Protein AF-A0A0S4JJ66-F1 (afdb_monomer)

Nearest PDB structures (foldseek):
  7zhf-assembly1_A  TM=8.635E-01  e=6.673E-15  Sulfolobus acidocaldarius
  5hci-assembly5_E  TM=8.290E-01  e=2.125E-13  Saccharomyces cerevisiae
  1ii0-assembly2_B  TM=4.686E-01  e=5.188E-04  Escherichia coli
  1f48-assembly1_A  TM=4.262E-01  e=2.846E-03  Escherichia coli
  3tiv-assembly1_B  TM=2.641E-01  e=2.516E-01  Methanosarcina mazei Go1

Organism: Bodo saltans (NCBI:txid75058)

Solvent-accessible surface area (backbone atoms only — not comparable to full-atom values): 13839 Å² total; per-residue (Å²): 80,45,31,41,43,30,37,43,52,64,88,22,45,52,67,60,44,52,34,43,50,51,52,48,45,63,74,76,36,88,53,47,44,80,47,32,31,41,56,35,39,77,60,92,78,84,65,95,46,80,71,62,34,56,41,41,82,81,51,34,29,70,58,42,23,66,74,71,72,35,55,78,67,56,17,49,54,51,46,38,58,54,46,52,76,40,41,70,58,53,54,48,46,50,53,50,44,50,62,77,64,64,49,94,88,43,46,60,32,38,42,33,36,47,42,43,57,62,61,56,69,75,76,42,65,26,56,60,50,46,53,52,45,41,35,70,75,62,58,30,50,63,36,36,36,37,32,36,37,28,56,64,28,57,71,40,63,68,41,34,53,50,47,48,53,51,53,50,50,51,43,70,72,66,72,50,59,70,49,43,31,23,22,53,38,82,73,47,56,81,88,48,58,64,62,64,42,64,67,58,41,52,54,51,43,54,54,59,23,68,79,43,60,73,69,57,28,53,52,48,51,57,51,46,51,51,59,58,74,59,71,68,79,59,60,37,75,29,30,82,88,38,66,66,44,50,45,56,52,50,54,62,77,74,106

Secondary structure (DSSP, 8-state):
-EEEEEE-STTS-HHHHHHHHHHHHHHH-SSEEEEEEE--TT--S--SS--SEEGGGT--HHHHHHHTT--HHHHHHHHHHHHHH-HHHHHHHHHHHHHHH--TT-EEEEEEE--S-THHHHS-SHHHHHHHHHHHHH--EEEEEEEEEHHHHHT-HHHHHHHHHHHHHHHHHH-S-EEEEEE-GGGS-GGGGGGGSHHHHHHHHHHHHHTS-HHHHHHHHHHHHHHHHH----EEEE-TT-HHHHHHHHHHHT-

Radius of gyration: 19.34 Å; Cα contacts (8 Å, |Δi|>4): 384; chains: 1; bounding box: 45×44×64 Å

pLDDT: mean 86.16, std 10.67, range [52.34, 98.12]

InterPro domains:
  IPR004130 GPN-loop GTPase [PF03029] (6-248)
  IPR004130 GPN-loop GTPase [PTHR21231] (3-253)
  IPR027417 P-loop containing nucleoside triphosphate hydrolase [G3DSA:3.40.50.300] (2-255)
  IPR027417 P-loop containing nucleoside triphosphate hydrolase [SSF52540] (6-247)

Sequence (255 aa):
MIAEFVCGPAGCGKTTYCEARRQYLTASTKSHFTVMINLDPANDGIFPYPCDVDVREIVSHQAVAKSEELGPNGSYLFCADLHATRVDQLIGAINEAIALKTNVGQTPYLIIDAPGQVEFYLQTDCIHRILHALEKSLACSVCLIHLHDAVVATRSIDTYVSACLLVLTFMVNFELPQLSFLSKWDCVSDEALDYTSVGDVLENFALLAKSSAPKKREFARSLLTVVEGYSIVGFRPLAVEDTLSMGAANDQINA

Foldseek 3Di:
DAEEAEDEAAPLCLLVLLALLQVLCVVPPPQEHEAEDEAALADPPDGPDDHQYYLVVQPHLVVQCVPVVDDSVRSRVVSLVSLQVCLVVRVVSSVVSCVVPDDPRHDYYYYYRHHNDLCSLVVHCSVVSNVVCCCPVVVYQYEYEYGDAQCQLLVDLVSVLVVLVSQVVNCVSNVHHYAAEHEPLVVDDPVSPLSQDLVSSLVVLLVVLVVDDPVSNVVSVVSSCVSVVVVPSRYHYDYSPDSVRSVVVVVVSVD

Mean predicted aligned error: 6.23 Å

Structure (mmCIF, N/CA/C/O backbone):
data_AF-A0A0S4JJ66-F1
#
_entry.id   AF-A0A0S4JJ66-F1
#
loop_
_atom_site.group_PDB
_atom_site.id
_atom_site.type_symbol
_atom_site.label_atom_id
_atom_site.label_alt_id
_atom_site.label_comp_id
_atom_site.label_asym_id
_atom_site.label_entity_id
_atom_site.label_seq_id
_atom_site.pdbx_PDB_ins_code
_atom_site.Cartn_x
_atom_site.Cartn_y
_atom_site.Cartn_z
_atom_site.occupancy
_atom_site.B_iso_or_equiv
_atom_site.auth_seq_id
_atom_site.auth_comp_id
_atom_site.auth_asym_id
_atom_site.auth_atom_id
_atom_site.pdbx_PDB_model_num
ATOM 1 N N . MET A 1 1 ? -9.253 10.740 12.154 1.00 87.94 1 MET A N 1
ATOM 2 C CA . MET A 1 1 ? -8.451 9.496 12.142 1.00 87.94 1 MET A CA 1
ATOM 3 C C . MET A 1 1 ? -7.733 9.457 10.807 1.00 87.94 1 MET A C 1
ATOM 5 O O . MET A 1 1 ? -8.326 9.920 9.841 1.00 87.94 1 MET A O 1
ATOM 9 N N . ILE A 1 2 ? -6.488 8.990 10.758 1.00 91.06 2 ILE A N 1
ATOM 10 C CA . ILE A 1 2 ? -5.738 8.860 9.500 1.00 91.06 2 ILE A CA 1
ATOM 11 C C . ILE A 1 2 ? -5.555 7.370 9.213 1.00 91.06 2 ILE A C 1
ATOM 13 O O . ILE A 1 2 ? -5.317 6.599 10.147 1.00 91.06 2 ILE A O 1
ATOM 17 N N . ALA A 1 3 ? -5.680 6.985 7.946 1.00 95.00 3 ALA A N 1
ATOM 18 C CA . ALA A 1 3 ? -5.351 5.653 7.463 1.00 95.00 3 ALA A CA 1
ATOM 19 C C . ALA A 1 3 ? -4.336 5.726 6.325 1.00 95.00 3 ALA A C 1
ATOM 21 O O . ALA A 1 3 ? -4.543 6.438 5.344 1.00 95.00 3 ALA A O 1
ATOM 22 N N . GLU A 1 4 ? -3.276 4.935 6.434 1.00 96.06 4 GLU A N 1
ATOM 23 C CA . GLU A 1 4 ? -2.380 4.632 5.324 1.00 96.06 4 GLU A CA 1
ATOM 24 C C . GLU A 1 4 ? -2.813 3.316 4.684 1.00 96.06 4 GLU A C 1
ATOM 26 O O . GLU A 1 4 ? -2.762 2.258 5.317 1.00 96.06 4 GLU A O 1
ATOM 31 N N . PHE A 1 5 ? -3.234 3.378 3.423 1.00 96.62 5 PHE A N 1
ATOM 32 C CA . PHE A 1 5 ? -3.506 2.194 2.621 1.00 96.62 5 PHE A CA 1
ATOM 33 C C . PHE A 1 5 ? -2.270 1.844 1.792 1.00 96.62 5 PHE A C 1
ATOM 35 O O . PHE A 1 5 ? -1.981 2.489 0.780 1.00 96.62 5 PHE A O 1
ATOM 42 N N . VAL A 1 6 ? -1.514 0.845 2.249 1.00 96.94 6 VAL A N 1
ATOM 43 C CA . VAL A 1 6 ? -0.214 0.473 1.687 1.00 96.94 6 VAL A CA 1
ATOM 44 C C . VAL A 1 6 ? -0.410 -0.558 0.585 1.00 96.94 6 VAL A C 1
ATOM 46 O O . VAL A 1 6 ? -0.718 -1.716 0.848 1.00 96.94 6 VAL A O 1
ATOM 49 N N . CYS A 1 7 ? -0.204 -0.142 -0.661 1.00 95.12 7 CYS A N 1
ATOM 50 C CA . CYS A 1 7 ? -0.455 -0.940 -1.856 1.00 95.12 7 CYS A CA 1
ATOM 51 C C . CYS A 1 7 ? 0.760 -0.986 -2.792 1.00 95.12 7 CYS A C 1
ATOM 53 O O . CYS A 1 7 ? 1.774 -0.317 -2.587 1.00 95.12 7 CYS A O 1
ATOM 55 N N . GLY A 1 8 ? 0.666 -1.831 -3.815 1.00 93.56 8 GLY A N 1
ATOM 56 C CA . GLY A 1 8 ? 1.700 -2.015 -4.828 1.00 93.56 8 GLY A CA 1
ATOM 57 C C . GLY A 1 8 ? 1.965 -3.490 -5.140 1.00 93.56 8 GLY A C 1
ATOM 58 O O . GLY A 1 8 ? 1.436 -4.375 -4.455 1.00 93.56 8 GLY A O 1
ATOM 59 N N . PRO A 1 9 ? 2.795 -3.782 -6.155 1.00 93.00 9 PRO A N 1
ATOM 60 C CA . PRO A 1 9 ? 3.040 -5.144 -6.627 1.00 93.00 9 PRO A CA 1
ATOM 61 C C . PRO A 1 9 ? 3.575 -6.108 -5.559 1.00 93.00 9 PRO A C 1
ATOM 63 O O . PRO A 1 9 ? 4.152 -5.715 -4.540 1.00 93.00 9 PRO A O 1
ATOM 66 N N . ALA A 1 10 ? 3.428 -7.410 -5.793 1.00 91.69 10 ALA A N 1
ATOM 67 C CA . ALA A 1 10 ? 4.035 -8.429 -4.946 1.00 91.69 10 ALA A CA 1
ATOM 68 C C . ALA A 1 10 ? 5.561 -8.232 -4.864 1.00 91.69 10 ALA A C 1
ATOM 70 O O . ALA A 1 10 ? 6.223 -7.940 -5.857 1.00 91.69 10 ALA A O 1
ATOM 71 N N . GLY A 1 11 ? 6.122 -8.372 -3.661 1.00 91.69 11 GLY A N 1
ATOM 72 C CA . GLY A 1 11 ? 7.563 -8.227 -3.433 1.00 91.69 11 GLY A CA 1
ATOM 73 C C . GLY A 1 11 ? 8.081 -6.791 -3.282 1.00 91.69 11 GLY A C 1
ATOM 74 O O . GLY A 1 11 ? 9.251 -6.632 -2.936 1.00 91.69 11 GLY A O 1
ATOM 75 N N . CYS A 1 12 ? 7.246 -5.753 -3.432 1.00 94.19 12 CYS A N 1
ATOM 76 C CA . CYS A 1 12 ? 7.675 -4.356 -3.253 1.00 94.19 12 CYS A CA 1
ATOM 77 C C . CYS A 1 12 ? 7.890 -3.933 -1.784 1.00 94.19 12 CYS A C 1
ATOM 79 O O . CYS A 1 12 ? 8.289 -2.803 -1.532 1.00 94.19 12 CYS A O 1
ATOM 81 N N . GLY A 1 13 ? 7.658 -4.814 -0.805 1.00 94.75 13 GLY A N 1
ATOM 82 C CA . GLY A 1 13 ? 7.967 -4.542 0.606 1.00 94.75 13 GLY A CA 1
ATOM 83 C C . GLY A 1 13 ? 6.851 -3.884 1.429 1.00 94.75 13 GLY A C 1
ATOM 84 O O . GLY A 1 13 ? 7.163 -3.265 2.439 1.00 94.75 13 GLY A O 1
ATOM 85 N N . LYS A 1 14 ? 5.571 -4.032 1.049 1.00 95.75 14 LYS A N 1
ATOM 86 C CA . LYS A 1 14 ? 4.405 -3.499 1.798 1.00 95.75 14 LYS A CA 1
ATOM 87 C C . LYS A 1 14 ? 4.410 -3.869 3.281 1.00 95.75 14 LYS A C 1
ATOM 89 O O . LYS A 1 14 ? 4.462 -2.985 4.128 1.00 95.75 14 LYS A O 1
ATOM 94 N N . THR A 1 15 ? 4.465 -5.160 3.595 1.00 95.88 15 THR A N 1
ATOM 95 C CA . THR A 1 15 ? 4.473 -5.664 4.976 1.00 95.88 15 THR A CA 1
ATOM 96 C C . THR A 1 15 ? 5.681 -5.157 5.772 1.00 95.88 15 THR A C 1
ATOM 98 O O . THR A 1 15 ? 5.550 -4.783 6.936 1.00 95.88 15 THR A O 1
ATOM 101 N N . THR A 1 16 ? 6.856 -5.074 5.136 1.00 95.75 16 THR A N 1
ATOM 102 C CA . THR A 1 16 ? 8.075 -4.515 5.748 1.00 95.75 16 THR A CA 1
ATOM 103 C C . THR A 1 16 ? 7.923 -3.023 6.044 1.00 95.75 16 THR A C 1
ATOM 105 O O . THR A 1 16 ? 8.273 -2.575 7.134 1.00 95.75 16 THR A O 1
ATOM 108 N N . TYR A 1 17 ? 7.359 -2.259 5.105 1.00 96.69 17 TYR A N 1
ATOM 109 C CA . TYR A 1 17 ? 7.039 -0.849 5.305 1.00 96.69 17 TYR A CA 1
ATOM 110 C C . TYR A 1 17 ? 6.040 -0.656 6.446 1.00 96.69 17 TYR A C 1
ATOM 112 O O . TYR A 1 17 ? 6.268 0.198 7.294 1.00 96.69 17 TYR A O 1
ATOM 120 N N . CYS A 1 18 ? 4.982 -1.470 6.514 1.00 97.00 18 CYS A N 1
ATOM 121 C CA . CYS A 1 18 ? 3.968 -1.375 7.564 1.00 97.00 18 CYS A CA 1
ATOM 122 C C . CYS A 1 18 ? 4.582 -1.512 8.966 1.00 97.00 18 CYS A C 1
ATOM 124 O O . CYS A 1 18 ? 4.284 -0.705 9.846 1.00 97.00 18 CYS A O 1
ATOM 126 N N . GLU A 1 19 ? 5.486 -2.478 9.174 1.00 96.00 19 GLU A N 1
ATOM 127 C CA . GLU A 1 19 ? 6.179 -2.623 10.462 1.00 96.00 19 GLU A CA 1
ATOM 128 C C . GLU A 1 19 ? 7.127 -1.450 10.745 1.00 96.00 19 GLU A C 1
ATOM 130 O O . GLU A 1 19 ? 7.081 -0.871 11.832 1.00 96.00 19 GLU A O 1
ATOM 135 N N . ALA A 1 20 ? 7.943 -1.038 9.769 1.00 94.75 20 ALA A N 1
ATOM 136 C CA . ALA A 1 20 ? 8.847 0.102 9.935 1.00 94.75 20 ALA A CA 1
ATOM 137 C C . ALA A 1 20 ? 8.081 1.395 10.254 1.00 94.75 20 ALA A C 1
ATOM 139 O O . ALA A 1 20 ? 8.461 2.166 11.137 1.00 94.75 20 ALA A O 1
ATOM 140 N N . ARG A 1 21 ? 6.946 1.607 9.586 1.00 93.50 21 ARG A N 1
ATOM 141 C CA . ARG A 1 21 ? 6.058 2.744 9.803 1.00 93.50 21 ARG A CA 1
ATOM 142 C C . ARG A 1 21 ? 5.432 2.718 11.190 1.00 93.50 21 ARG A C 1
ATOM 144 O O . ARG A 1 21 ? 5.434 3.739 11.880 1.00 93.50 21 ARG A O 1
ATOM 151 N N . ARG A 1 22 ? 4.967 1.551 11.640 1.00 93.50 22 ARG A N 1
ATOM 152 C CA . ARG A 1 22 ? 4.445 1.354 12.996 1.00 93.50 22 ARG A CA 1
ATOM 153 C C . ARG A 1 22 ? 5.498 1.682 14.052 1.00 93.50 22 ARG A C 1
ATOM 155 O O . ARG A 1 22 ? 5.196 2.409 15.003 1.00 93.50 22 ARG A O 1
ATOM 162 N N . GLN A 1 23 ? 6.720 1.170 13.896 1.00 92.31 23 GLN A N 1
ATOM 163 C CA . GLN A 1 23 ? 7.837 1.456 14.800 1.00 92.31 23 GLN A CA 1
ATOM 164 C C . GLN A 1 23 ? 8.169 2.950 14.815 1.00 92.31 23 GLN A C 1
ATOM 166 O O . GLN A 1 23 ? 8.261 3.544 15.891 1.00 92.31 23 GLN A O 1
ATOM 171 N N . TYR A 1 24 ? 8.258 3.570 13.634 1.00 90.88 24 TYR A N 1
ATOM 172 C CA . TYR A 1 24 ? 8.511 4.999 13.494 1.00 90.88 24 TYR A CA 1
ATOM 173 C C . TYR A 1 24 ? 7.454 5.828 14.228 1.00 90.88 24 TYR A C 1
ATOM 175 O O . TYR A 1 24 ? 7.810 6.672 15.047 1.00 90.88 24 TYR A O 1
ATOM 183 N N . LEU A 1 25 ? 6.160 5.576 14.002 1.00 89.06 25 LEU A N 1
ATOM 184 C CA . LEU A 1 25 ? 5.071 6.321 14.649 1.00 89.06 25 LEU A CA 1
ATOM 185 C C . LEU A 1 25 ? 5.042 6.121 16.167 1.00 89.06 25 LEU A C 1
ATOM 187 O O . LEU A 1 25 ? 4.793 7.079 16.899 1.00 89.06 25 LEU A O 1
ATOM 191 N N . THR A 1 26 ? 5.355 4.909 16.634 1.00 87.75 26 THR A N 1
ATOM 192 C CA . THR A 1 26 ? 5.433 4.584 18.069 1.00 87.75 26 THR A CA 1
ATOM 193 C C . THR A 1 26 ? 6.580 5.333 18.755 1.00 87.75 26 THR A C 1
ATOM 195 O O . THR A 1 26 ? 6.441 5.769 19.896 1.00 87.75 26 THR A O 1
ATOM 198 N N . ALA A 1 27 ? 7.719 5.493 18.074 1.00 86.81 27 ALA A N 1
ATOM 199 C CA . ALA A 1 27 ? 8.889 6.178 18.619 1.00 86.81 27 ALA A CA 1
ATOM 200 C C . ALA A 1 27 ? 8.789 7.711 18.513 1.00 86.81 27 ALA A C 1
ATOM 202 O O . ALA A 1 27 ? 9.225 8.423 19.418 1.00 86.81 27 ALA A O 1
ATOM 203 N N . SER A 1 28 ? 8.231 8.217 17.411 1.00 78.00 28 SER A N 1
ATOM 204 C CA . SER A 1 28 ? 8.230 9.646 17.067 1.00 78.00 28 SER A CA 1
ATOM 205 C C . SER A 1 28 ? 7.003 10.407 17.568 1.00 78.00 28 SER A C 1
ATOM 207 O O . SER A 1 28 ? 7.104 11.606 17.833 1.00 78.00 28 SER A O 1
ATOM 209 N N . THR A 1 29 ? 5.850 9.749 17.739 1.00 68.94 29 THR A N 1
ATOM 210 C CA . THR A 1 29 ? 4.595 10.429 18.087 1.00 68.94 29 THR A CA 1
ATOM 211 C C . THR A 1 29 ? 3.997 9.875 19.377 1.00 68.94 29 THR A C 1
ATOM 213 O O . THR A 1 29 ? 3.735 8.686 19.508 1.00 68.94 29 THR A O 1
ATOM 216 N N . LYS A 1 30 ? 3.735 10.755 20.351 1.00 70.31 30 LYS A N 1
ATOM 217 C CA . LYS A 1 30 ? 2.981 10.386 21.566 1.00 70.31 30 LYS A CA 1
ATOM 218 C C . LYS A 1 30 ? 1.472 10.547 21.403 1.00 70.31 30 LYS A C 1
ATOM 220 O O . LYS A 1 30 ? 0.727 10.122 22.280 1.00 70.31 30 LYS A O 1
ATOM 225 N N . SER A 1 31 ? 1.029 11.162 20.308 1.00 75.56 31 SER A N 1
ATOM 226 C CA . SER A 1 31 ? -0.374 11.515 20.081 1.00 75.56 31 SER A CA 1
ATOM 227 C C . SER A 1 31 ? -1.180 10.411 19.402 1.00 75.56 31 SER A C 1
ATOM 229 O O . SER A 1 31 ? -2.403 10.488 19.417 1.00 75.56 31 SER A O 1
ATOM 231 N N . HIS A 1 32 ? -0.525 9.393 18.835 1.00 82.00 32 HIS A N 1
ATOM 232 C CA . HIS A 1 32 ? -1.195 8.339 18.079 1.00 82.00 32 HIS A CA 1
ATOM 233 C C . HIS A 1 32 ? -0.907 6.954 18.649 1.00 82.00 32 HIS A C 1
ATOM 235 O O . HIS A 1 32 ? 0.206 6.679 19.096 1.00 82.00 32 HIS A O 1
ATOM 241 N N . PHE A 1 33 ? -1.899 6.068 18.573 1.00 89.50 33 PHE A N 1
ATOM 242 C CA . PHE A 1 33 ? -1.676 4.627 18.667 1.00 89.50 33 PHE A CA 1
ATOM 243 C C . PHE A 1 33 ? -2.002 3.977 17.325 1.00 89.50 33 PHE A C 1
ATOM 245 O O . PHE A 1 33 ? -2.919 4.402 16.622 1.00 89.50 33 PHE A O 1
ATOM 252 N N . THR A 1 34 ? -1.238 2.953 16.964 1.00 93.56 34 THR A N 1
ATOM 253 C CA . THR A 1 34 ? -1.366 2.275 15.676 1.00 93.56 34 THR A CA 1
ATOM 254 C C . THR A 1 34 ? -2.311 1.080 15.765 1.00 93.56 34 THR A C 1
ATOM 256 O O . THR A 1 34 ? -2.267 0.300 16.724 1.00 93.56 34 THR A O 1
ATOM 259 N N . VAL A 1 35 ? -3.158 0.944 14.746 1.00 95.81 35 VAL A N 1
ATOM 260 C CA . VAL A 1 35 ? -3.984 -0.239 14.491 1.00 95.81 35 VAL A CA 1
ATOM 261 C C . VAL A 1 35 ? -3.528 -0.842 13.166 1.00 95.81 35 VAL A C 1
ATOM 263 O O . VAL A 1 35 ? -3.633 -0.199 12.121 1.00 95.81 35 VAL A O 1
ATOM 266 N N . MET A 1 36 ? -2.977 -2.049 13.228 1.00 97.44 36 MET A N 1
ATOM 267 C CA . MET A 1 36 ? -2.419 -2.775 12.092 1.00 97.44 36 MET A CA 1
ATOM 268 C C . MET A 1 36 ? -3.477 -3.697 11.500 1.00 97.44 36 MET A C 1
ATOM 270 O O . MET A 1 36 ? -4.040 -4.534 12.208 1.00 97.44 36 MET A O 1
ATOM 274 N N . ILE A 1 37 ? -3.730 -3.557 10.204 1.00 98.12 37 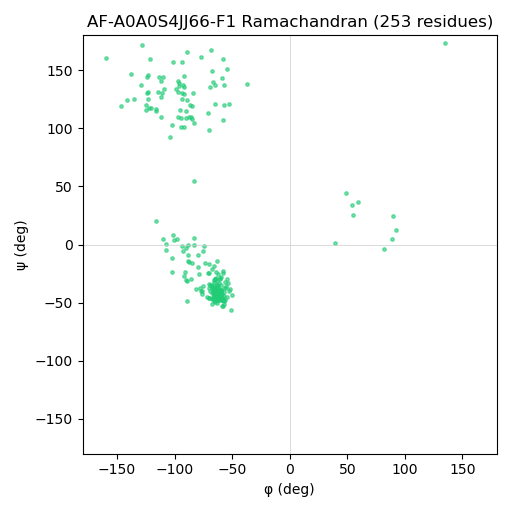ILE A N 1
ATOM 275 C CA . ILE A 1 37 ? -4.799 -4.274 9.512 1.00 98.12 37 ILE A CA 1
ATOM 276 C C . ILE A 1 37 ? -4.191 -5.027 8.329 1.00 98.12 37 ILE A C 1
ATOM 278 O O . ILE A 1 37 ? -3.638 -4.400 7.428 1.00 98.12 37 ILE A O 1
ATOM 282 N N . ASN A 1 38 ? -4.321 -6.353 8.308 1.00 97.56 38 ASN A N 1
ATOM 283 C CA . ASN A 1 38 ? -4.016 -7.165 7.130 1.00 97.56 38 ASN A CA 1
ATOM 284 C C . ASN A 1 38 ? -5.264 -7.297 6.252 1.00 97.56 38 ASN A C 1
ATOM 286 O O . ASN A 1 38 ? -6.291 -7.796 6.716 1.00 97.56 38 ASN A O 1
ATOM 290 N N . LEU A 1 39 ? -5.154 -6.921 4.975 1.00 95.88 39 LEU A N 1
ATOM 291 C CA . LEU A 1 39 ? -6.185 -7.141 3.956 1.00 95.88 39 LEU A CA 1
ATOM 292 C C . LEU A 1 39 ? -5.802 -8.184 2.901 1.00 95.88 39 LEU A C 1
ATOM 294 O O . LEU A 1 39 ? -6.574 -8.384 1.966 1.00 95.88 39 LEU A O 1
ATOM 298 N N . ASP A 1 40 ? -4.657 -8.861 3.018 1.00 93.88 40 ASP A N 1
ATOM 299 C CA . ASP A 1 40 ? -4.299 -9.946 2.102 1.00 93.88 40 ASP A CA 1
ATOM 300 C C . ASP A 1 40 ? -4.898 -11.289 2.569 1.00 93.88 40 ASP A C 1
ATOM 302 O O . ASP A 1 40 ? -4.435 -11.859 3.569 1.00 93.88 40 ASP A O 1
ATOM 306 N N . PRO A 1 41 ? -5.903 -11.843 1.856 1.00 93.00 41 PRO A N 1
ATOM 307 C CA . PRO A 1 41 ? -6.537 -13.098 2.246 1.0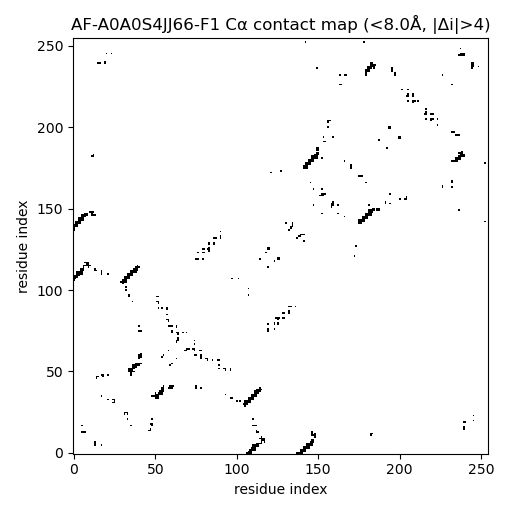0 93.00 41 PRO A CA 1
ATOM 308 C C . PRO A 1 41 ? -5.629 -14.322 2.054 1.00 93.00 41 PRO A C 1
ATOM 310 O O . PRO A 1 41 ? -5.928 -15.377 2.620 1.00 93.00 41 PRO A O 1
ATOM 313 N N . ALA A 1 42 ? -4.547 -14.214 1.269 1.00 91.06 42 ALA A N 1
ATOM 314 C CA . ALA A 1 42 ? -3.590 -15.302 1.038 1.00 91.06 42 ALA A CA 1
ATOM 315 C C . ALA A 1 42 ? -2.297 -15.176 1.855 1.00 91.06 42 ALA A C 1
ATOM 317 O O . ALA A 1 42 ? -1.374 -15.964 1.645 1.00 91.06 42 ALA A O 1
ATOM 318 N N . ASN A 1 43 ? -2.221 -14.225 2.791 1.00 90.50 43 ASN A N 1
ATOM 319 C CA . ASN A 1 43 ? -1.103 -14.143 3.726 1.00 90.50 43 ASN A CA 1
ATOM 320 C C . ASN A 1 43 ? -0.987 -15.443 4.556 1.00 90.50 43 ASN A C 1
ATOM 322 O O . ASN A 1 43 ? -1.997 -16.053 4.928 1.00 90.50 43 ASN A O 1
ATOM 326 N N . ASP A 1 44 ? 0.238 -15.874 4.862 1.00 88.19 44 ASP A N 1
ATOM 327 C CA . ASP A 1 44 ? 0.518 -17.090 5.639 1.00 88.19 44 ASP A CA 1
ATOM 328 C C . ASP A 1 44 ? 0.209 -16.936 7.139 1.00 88.19 44 ASP A C 1
ATOM 330 O O . ASP A 1 44 ? -0.004 -17.921 7.846 1.00 88.19 44 ASP A O 1
ATOM 334 N N . GLY A 1 45 ? 0.055 -15.700 7.609 1.00 87.31 45 GLY A N 1
ATOM 335 C CA . GLY A 1 45 ? -0.283 -15.340 8.98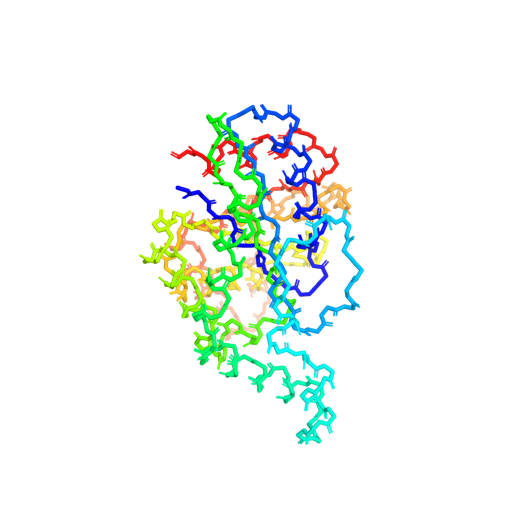0 1.00 87.31 45 GLY A CA 1
ATOM 336 C C . GLY A 1 45 ? 0.907 -15.090 9.868 1.00 87.31 45 GLY A C 1
ATOM 337 O O . GLY A 1 45 ? 0.749 -15.028 11.087 1.00 87.31 45 GLY A O 1
ATOM 338 N N . ILE A 1 46 ? 2.086 -14.969 9.270 1.00 91.50 46 ILE A N 1
ATOM 339 C CA . ILE A 1 46 ? 3.317 -14.657 9.968 1.00 91.50 46 ILE A CA 1
ATOM 340 C C . ILE A 1 46 ? 3.629 -13.190 9.691 1.00 91.50 46 ILE A C 1
ATOM 342 O O . ILE A 1 46 ? 4.262 -12.830 8.700 1.00 91.50 46 ILE A O 1
ATOM 346 N N . PHE A 1 47 ? 3.167 -12.326 10.591 1.00 93.75 47 PHE A N 1
ATOM 347 C CA . PHE A 1 47 ? 3.359 -10.886 10.467 1.00 93.75 47 PHE A CA 1
ATOM 348 C C . PHE A 1 47 ? 4.582 -10.419 11.268 1.00 93.75 47 PHE A C 1
ATOM 350 O O . PHE A 1 47 ? 4.774 -10.852 12.407 1.00 93.75 47 PHE A O 1
ATOM 357 N N . PRO A 1 48 ? 5.394 -9.492 10.727 1.00 94.31 48 PRO A N 1
ATOM 358 C CA . PRO A 1 48 ? 6.458 -8.833 11.483 1.00 94.31 48 PRO A CA 1
ATOM 359 C C . PRO A 1 48 ? 5.922 -7.760 12.448 1.00 94.31 48 PRO A C 1
ATOM 361 O O . PRO A 1 48 ? 6.693 -7.191 13.214 1.00 94.31 48 PRO A O 1
ATOM 364 N N . TYR A 1 49 ? 4.617 -7.482 12.408 1.00 94.81 49 TYR A N 1
ATOM 365 C CA . TYR A 1 49 ? 3.905 -6.520 13.244 1.00 94.81 49 TYR A CA 1
ATOM 366 C C . TYR A 1 49 ? 2.787 -7.210 14.046 1.00 94.81 49 TYR A C 1
ATOM 368 O O . TYR A 1 49 ? 2.315 -8.278 13.648 1.00 94.81 49 TYR A O 1
ATOM 376 N N . PRO A 1 50 ? 2.306 -6.613 15.155 1.00 94.12 50 PRO A N 1
ATOM 377 C CA . PRO A 1 50 ? 1.114 -7.097 15.846 1.00 94.12 50 PRO A CA 1
ATOM 378 C C . PRO A 1 50 ? -0.125 -6.824 14.985 1.00 94.12 50 PRO A C 1
ATOM 380 O O . PRO A 1 50 ? -0.607 -5.696 14.957 1.00 94.12 50 PRO A O 1
ATOM 383 N N . CYS A 1 51 ? -0.599 -7.828 14.245 1.00 96.94 51 CYS A N 1
ATOM 384 C CA . CYS A 1 51 ? -1.796 -7.720 13.412 1.00 96.94 51 CYS A CA 1
ATOM 385 C C . CYS A 1 51 ? -3.045 -7.648 14.302 1.00 96.94 51 CYS A C 1
ATOM 387 O O . CYS A 1 51 ? -3.356 -8.613 14.996 1.00 96.94 51 CYS A O 1
ATOM 389 N N . ASP A 1 52 ? -3.736 -6.507 14.296 1.00 97.25 52 ASP A N 1
ATOM 390 C CA . ASP A 1 52 ? -4.901 -6.266 15.157 1.00 97.25 52 ASP A CA 1
ATOM 391 C C . ASP A 1 52 ? -6.210 -6.702 14.507 1.00 97.25 52 ASP A C 1
ATOM 393 O O . ASP A 1 52 ? -7.146 -7.093 15.196 1.00 97.25 52 ASP A O 1
ATOM 397 N N . VAL A 1 53 ? -6.273 -6.609 13.179 1.00 98.00 53 VAL A N 1
ATOM 398 C CA . VAL A 1 53 ? -7.403 -7.073 12.378 1.00 98.00 53 VAL A CA 1
ATOM 399 C C . VAL A 1 53 ? -6.857 -7.823 11.181 1.00 98.00 53 VAL A C 1
ATOM 401 O O . VAL A 1 53 ? -6.061 -7.282 10.415 1.00 98.00 53 VAL A O 1
ATOM 404 N N . ASP A 1 54 ? -7.308 -9.058 11.006 1.00 97.75 54 ASP A N 1
ATOM 405 C CA . ASP A 1 54 ? -6.888 -9.906 9.903 1.00 97.75 54 ASP A CA 1
ATOM 406 C C . ASP A 1 54 ? -8.092 -10.320 9.061 1.00 97.75 54 ASP A C 1
ATOM 408 O O . ASP A 1 54 ? -8.992 -11.026 9.519 1.00 97.75 54 ASP A O 1
ATOM 412 N N . VAL A 1 55 ? -8.101 -9.909 7.791 1.00 96.00 55 VAL A N 1
ATOM 413 C CA . VAL A 1 55 ? -9.199 -10.216 6.871 1.00 96.00 55 VAL A CA 1
ATOM 414 C C . VAL A 1 55 ? -9.444 -11.723 6.721 1.00 96.00 55 VAL A C 1
ATOM 416 O O . VAL A 1 55 ? -10.566 -12.144 6.430 1.00 96.00 55 VAL A O 1
ATOM 419 N N . ARG A 1 56 ? -8.421 -12.551 6.972 1.00 95.88 56 ARG A N 1
ATOM 420 C CA . ARG A 1 56 ? -8.497 -14.015 6.884 1.00 95.88 56 ARG A CA 1
ATOM 421 C C . ARG A 1 56 ? -9.461 -14.625 7.898 1.00 95.88 56 ARG A C 1
ATOM 423 O O . ARG A 1 56 ? -9.984 -15.709 7.642 1.00 95.88 56 ARG A O 1
ATOM 430 N N . GLU A 1 57 ? -9.729 -13.932 9.004 1.00 96.19 57 GLU A N 1
ATOM 431 C CA . GLU A 1 57 ? -10.734 -14.336 9.995 1.00 96.19 57 GLU A CA 1
ATOM 432 C C . GLU A 1 57 ? -12.166 -14.188 9.455 1.00 96.19 57 GLU A C 1
ATOM 434 O O . GLU A 1 57 ? -13.070 -14.910 9.874 1.00 96.19 57 GLU A O 1
ATOM 439 N N . ILE A 1 58 ? -12.370 -13.301 8.475 1.00 95.62 58 ILE A N 1
ATOM 440 C CA . ILE A 1 58 ? -13.660 -13.063 7.814 1.00 95.62 58 ILE A CA 1
ATOM 441 C C . ILE A 1 58 ? -13.820 -13.991 6.602 1.00 95.62 58 ILE A C 1
ATOM 443 O O . ILE A 1 58 ? -14.868 -14.620 6.414 1.00 95.62 58 ILE A O 1
ATOM 447 N N . VAL A 1 59 ? -12.790 -14.060 5.752 1.00 93.94 59 VAL A N 1
ATOM 448 C CA . VAL A 1 59 ? -12.706 -14.985 4.611 1.00 93.94 59 VAL A CA 1
ATOM 449 C C . VAL A 1 59 ? -11.250 -15.396 4.417 1.00 93.94 59 VAL A C 1
ATOM 451 O O . VAL A 1 59 ? -10.397 -14.571 4.111 1.00 93.94 59 VAL A O 1
ATOM 454 N N . SER A 1 60 ? -10.970 -16.691 4.532 1.00 91.19 60 SER A N 1
ATOM 455 C CA . SER A 1 60 ? -9.639 -17.247 4.281 1.00 91.19 60 SER A CA 1
ATOM 456 C C . SER A 1 60 ? -9.511 -17.738 2.839 1.00 91.19 60 SER A C 1
ATOM 458 O O . SER A 1 60 ? -10.335 -18.538 2.385 1.00 91.19 60 SER A O 1
ATOM 460 N N . HIS A 1 61 ? -8.438 -17.339 2.143 1.00 93.19 61 HIS A N 1
ATOM 461 C CA . HIS A 1 61 ? -8.124 -17.837 0.795 1.00 93.19 61 HIS A CA 1
ATOM 462 C C . HIS A 1 61 ? -7.985 -19.357 0.748 1.00 93.19 61 HIS A C 1
ATOM 464 O O . HIS A 1 61 ? -8.521 -19.993 -0.157 1.00 93.19 61 HIS A O 1
ATOM 470 N N . GLN A 1 62 ? -7.341 -19.955 1.755 1.00 91.56 62 GLN A N 1
ATOM 471 C CA . GLN A 1 62 ? -7.162 -21.407 1.830 1.00 91.56 62 GLN A CA 1
ATOM 472 C C . GLN A 1 62 ? -8.496 -22.141 2.002 1.00 91.56 62 GLN A C 1
ATOM 474 O O . GLN A 1 62 ? -8.713 -23.185 1.385 1.00 91.56 62 GLN A O 1
ATOM 479 N N . ALA A 1 63 ? -9.397 -21.597 2.828 1.00 91.19 63 ALA A N 1
ATOM 480 C CA . ALA A 1 63 ? -10.720 -22.177 3.032 1.00 91.19 63 ALA A CA 1
ATOM 481 C C . ALA A 1 63 ? -11.556 -22.116 1.746 1.00 91.19 63 ALA A C 1
ATOM 483 O O . ALA A 1 63 ? -12.136 -23.130 1.363 1.00 91.19 63 ALA A O 1
ATOM 484 N N . VAL A 1 64 ? -11.542 -20.970 1.054 1.00 93.81 64 VAL A N 1
ATOM 485 C CA . VAL A 1 64 ? -12.243 -20.766 -0.225 1.00 93.81 64 VAL A CA 1
ATOM 486 C C . VAL A 1 64 ? -11.680 -21.663 -1.324 1.00 93.81 64 VAL A C 1
ATOM 488 O O . VAL A 1 64 ? -12.440 -22.330 -2.018 1.00 93.81 64 VAL A O 1
ATOM 491 N N . ALA A 1 65 ? -10.354 -21.739 -1.466 1.00 93.12 65 ALA A N 1
ATOM 492 C CA . ALA A 1 65 ? -9.719 -22.601 -2.463 1.00 93.12 65 ALA A CA 1
ATOM 493 C C . ALA A 1 65 ? -10.132 -24.071 -2.290 1.00 93.12 65 ALA A C 1
ATOM 495 O O . ALA A 1 65 ? -10.356 -24.779 -3.270 1.00 93.12 65 ALA A O 1
ATOM 496 N N . LYS A 1 66 ? -10.274 -24.522 -1.037 1.00 92.88 66 LYS A N 1
ATOM 497 C CA . LYS A 1 66 ? -10.700 -25.886 -0.721 1.00 92.88 66 LYS A CA 1
ATOM 498 C C . LYS A 1 66 ? -12.203 -26.108 -0.909 1.00 92.88 66 LYS A C 1
ATOM 500 O O . LYS A 1 66 ? -12.572 -27.190 -1.352 1.00 92.88 66 LYS A O 1
ATOM 505 N N . SER A 1 67 ? -13.058 -25.156 -0.528 1.00 93.56 67 SER A N 1
ATOM 506 C CA . SER A 1 67 ? -14.518 -25.330 -0.596 1.00 93.56 67 SER A CA 1
ATOM 507 C C . SER A 1 67 ? -15.066 -25.187 -2.009 1.00 93.56 67 SER A C 1
ATOM 509 O O . SER A 1 67 ? -15.939 -25.955 -2.394 1.00 93.56 67 SER A O 1
ATOM 511 N N . GLU A 1 68 ? -14.536 -24.232 -2.772 1.00 93.50 68 GLU A N 1
ATOM 512 C CA . GLU A 1 68 ? -15.010 -23.903 -4.120 1.00 93.50 68 GLU A CA 1
ATOM 513 C C . GLU A 1 68 ? -14.240 -24.652 -5.220 1.00 93.50 68 GLU A C 1
ATOM 515 O O . GLU A 1 68 ? -14.518 -24.467 -6.402 1.00 93.50 68 GLU A O 1
ATOM 520 N N . GLU A 1 69 ? -13.247 -25.471 -4.849 1.00 93.62 69 GLU A N 1
ATOM 521 C CA . GLU A 1 69 ? -12.371 -26.209 -5.775 1.00 93.62 69 GLU A CA 1
ATOM 522 C C . GLU A 1 69 ? -11.689 -25.298 -6.820 1.00 93.62 69 GLU A C 1
ATOM 524 O O . GLU A 1 69 ? -11.446 -25.676 -7.969 1.00 93.62 69 GLU A O 1
ATOM 529 N N . LEU A 1 70 ? -11.362 -24.067 -6.414 1.00 92.44 70 LEU A N 1
ATOM 530 C CA . LEU A 1 70 ? -10.762 -23.054 -7.277 1.00 92.44 70 LEU A CA 1
ATOM 531 C C . LEU A 1 70 ? -9.231 -23.098 -7.227 1.00 92.44 70 LEU A C 1
ATOM 533 O O . LEU A 1 70 ? -8.614 -23.311 -6.184 1.00 92.44 70 LEU A O 1
ATOM 537 N N . GLY A 1 71 ? -8.603 -22.812 -8.370 1.00 90.81 71 GLY A N 1
ATOM 538 C CA . GLY A 1 71 ? -7.166 -22.542 -8.424 1.00 90.81 71 GLY A CA 1
ATOM 539 C C . GLY A 1 71 ? -6.793 -21.220 -7.728 1.00 90.81 71 GLY A C 1
ATOM 540 O O . GLY A 1 71 ? -7.672 -20.389 -7.493 1.00 90.81 71 GLY A O 1
ATOM 541 N N . PRO A 1 72 ? -5.493 -20.966 -7.475 1.00 84.94 72 PRO A N 1
ATOM 542 C CA . PRO A 1 72 ? -5.030 -19.861 -6.626 1.00 84.94 72 PRO A CA 1
ATOM 543 C C . PRO A 1 72 ? -5.568 -18.473 -6.998 1.00 84.94 72 PRO A C 1
ATOM 545 O O . PRO A 1 72 ? -5.924 -17.702 -6.111 1.00 84.94 72 PRO A O 1
ATOM 548 N N . ASN A 1 73 ? -5.661 -18.162 -8.296 1.00 86.25 73 ASN A N 1
ATOM 549 C CA . ASN A 1 73 ? -6.163 -16.867 -8.773 1.00 86.25 73 ASN A CA 1
ATOM 550 C C . ASN A 1 73 ? -7.694 -16.783 -8.703 1.00 86.25 73 ASN A C 1
ATOM 552 O O . ASN A 1 73 ? -8.242 -15.736 -8.368 1.00 86.25 73 ASN A O 1
ATOM 556 N N . GLY A 1 74 ? -8.386 -17.891 -8.992 1.00 89.88 74 GLY A N 1
ATOM 557 C CA . GLY A 1 74 ? -9.846 -17.958 -8.926 1.00 89.88 74 GLY A CA 1
ATOM 558 C C . GLY A 1 74 ? -10.347 -17.798 -7.495 1.00 89.88 74 GLY A C 1
ATOM 559 O O . GLY A 1 74 ? -11.254 -17.008 -7.249 1.00 89.88 74 GLY A O 1
ATOM 560 N N . SER A 1 75 ? -9.701 -18.469 -6.537 1.00 91.56 75 SER A N 1
ATOM 561 C CA . SER A 1 75 ? -10.018 -18.302 -5.118 1.00 91.56 75 SER A CA 1
ATOM 562 C C . SER A 1 75 ? -9.694 -16.894 -4.616 1.00 91.56 75 SER A C 1
ATOM 564 O O . SER A 1 75 ? -10.403 -16.391 -3.754 1.00 91.56 75 SER A O 1
ATOM 566 N N . TYR A 1 76 ? -8.683 -16.222 -5.178 1.00 89.19 76 TYR A N 1
ATOM 567 C CA . TYR A 1 76 ? -8.346 -14.840 -4.819 1.00 89.19 76 TYR A CA 1
ATOM 568 C C . TYR A 1 76 ? -9.447 -13.845 -5.211 1.00 89.19 76 TYR A C 1
ATOM 570 O O . TYR A 1 76 ? -9.869 -13.036 -4.386 1.00 89.19 76 TYR A O 1
ATOM 578 N N . LEU A 1 77 ? -9.961 -13.941 -6.442 1.00 89.69 77 LEU A N 1
ATOM 579 C CA . LEU A 1 77 ? -11.087 -13.117 -6.901 1.00 89.69 77 LEU A CA 1
ATOM 580 C C . LEU A 1 77 ? -12.370 -13.437 -6.126 1.00 89.69 77 LEU A C 1
ATOM 582 O O . LEU A 1 77 ? -13.081 -12.530 -5.707 1.00 89.69 77 LEU A O 1
ATOM 586 N N . PHE A 1 78 ? -12.618 -14.717 -5.842 1.00 92.62 78 PHE A N 1
ATOM 587 C CA . PHE A 1 78 ? -13.771 -15.126 -5.042 1.00 92.62 78 PHE A CA 1
ATOM 588 C C . PHE A 1 78 ? -13.706 -14.576 -3.607 1.00 92.62 78 PHE A C 1
ATOM 590 O O . PHE A 1 78 ? -14.710 -14.116 -3.064 1.00 92.62 78 PHE A O 1
ATOM 597 N N . CYS A 1 79 ? -12.518 -14.561 -2.988 1.00 93.50 79 CYS A N 1
ATOM 598 C CA . CYS A 1 79 ? -12.309 -13.883 -1.709 1.00 93.50 79 CYS A CA 1
ATOM 599 C C . CYS A 1 79 ? -12.648 -12.394 -1.798 1.00 93.50 79 CYS A C 1
ATOM 601 O O . CYS A 1 79 ? -13.295 -11.877 -0.890 1.00 93.50 79 CYS A O 1
ATOM 603 N N . ALA A 1 80 ? -12.252 -11.716 -2.879 1.00 92.19 80 ALA A N 1
ATOM 604 C CA . ALA A 1 80 ? -12.568 -10.306 -3.090 1.00 92.19 80 ALA A CA 1
ATOM 605 C C . ALA A 1 80 ? -14.083 -10.058 -3.075 1.00 92.19 80 ALA A C 1
ATOM 607 O O . ALA A 1 80 ? -14.553 -9.182 -2.347 1.00 92.19 80 ALA A O 1
ATOM 608 N N . ASP A 1 81 ? -14.850 -10.873 -3.802 1.00 92.31 81 ASP A N 1
ATOM 609 C CA . ASP A 1 81 ? -16.311 -10.772 -3.849 1.00 92.31 81 ASP A CA 1
ATOM 610 C C . ASP A 1 81 ? -16.942 -11.023 -2.474 1.00 92.31 81 ASP A C 1
ATOM 612 O O . ASP A 1 81 ? -17.811 -10.269 -2.025 1.00 92.31 81 ASP A O 1
ATOM 616 N N . LEU A 1 82 ? -16.472 -12.040 -1.745 1.00 94.81 82 LEU A N 1
ATOM 617 C CA . LEU A 1 82 ? -16.959 -12.306 -0.393 1.00 94.81 82 LEU A CA 1
ATOM 618 C C . LEU A 1 82 ? -16.645 -11.150 0.564 1.00 94.81 82 LEU A C 1
ATOM 620 O O . LEU A 1 82 ? -17.533 -10.719 1.302 1.00 94.81 82 LEU A O 1
ATOM 624 N N . HIS A 1 83 ? -15.426 -10.611 0.539 1.00 94.31 83 HIS A N 1
ATOM 625 C CA . HIS A 1 83 ? -15.056 -9.451 1.350 1.00 94.31 83 HIS A CA 1
ATOM 626 C C . HIS A 1 83 ? -15.897 -8.220 1.002 1.00 94.31 83 HIS A C 1
ATOM 628 O O . HIS A 1 83 ? -16.381 -7.551 1.913 1.00 94.31 83 HIS A O 1
ATOM 634 N N . ALA A 1 84 ? -16.175 -7.979 -0.282 1.00 93.06 84 ALA A N 1
ATOM 635 C CA . ALA A 1 84 ? -17.033 -6.888 -0.740 1.00 93.06 84 ALA A CA 1
ATOM 636 C C . ALA A 1 84 ? -18.467 -6.960 -0.176 1.00 93.06 84 ALA A C 1
ATOM 638 O O . ALA A 1 84 ? -19.115 -5.923 -0.008 1.00 93.06 84 ALA A O 1
ATOM 639 N N . THR A 1 85 ? -18.967 -8.163 0.137 1.00 95.00 85 THR A N 1
ATOM 640 C CA . THR A 1 85 ? -20.272 -8.367 0.803 1.00 95.00 85 THR A CA 1
ATOM 641 C C . THR A 1 85 ? -20.205 -8.334 2.332 1.00 95.00 85 THR A C 1
ATOM 643 O O . THR A 1 85 ? -21.240 -8.215 2.984 1.00 95.00 85 THR A O 1
ATOM 646 N N . ARG A 1 86 ? -19.005 -8.433 2.917 1.00 95.94 86 ARG A N 1
ATOM 647 C CA . ARG A 1 86 ? -18.767 -8.524 4.369 1.00 95.94 86 ARG A CA 1
ATOM 648 C C . ARG A 1 86 ? -17.988 -7.329 4.923 1.00 95.94 86 ARG A C 1
ATOM 650 O O . ARG A 1 86 ? -17.433 -7.420 6.015 1.00 95.94 86 ARG A O 1
ATOM 657 N N . VAL A 1 87 ? -17.967 -6.207 4.204 1.00 96.25 87 VAL A N 1
ATOM 658 C CA . VAL A 1 87 ? -17.255 -4.986 4.620 1.00 96.25 87 VAL A CA 1
ATOM 659 C C . VAL A 1 87 ? -17.696 -4.522 6.010 1.00 96.25 87 VAL A C 1
ATOM 661 O O . VAL A 1 87 ? -16.852 -4.150 6.816 1.00 96.25 87 VAL A O 1
ATOM 664 N N . ASP A 1 88 ? -18.981 -4.643 6.349 1.00 96.38 88 ASP A N 1
ATOM 665 C CA . ASP A 1 88 ? -19.483 -4.275 7.680 1.00 96.38 88 ASP A CA 1
ATOM 666 C C . ASP A 1 88 ? -18.839 -5.098 8.811 1.00 96.38 88 ASP A C 1
ATOM 668 O O . ASP A 1 88 ? -18.599 -4.569 9.895 1.00 96.38 88 ASP A O 1
ATOM 672 N N . GLN A 1 89 ? -18.500 -6.370 8.563 1.00 97.69 89 GLN A N 1
ATOM 673 C CA . GLN A 1 89 ? -17.792 -7.206 9.542 1.00 97.69 89 GLN A CA 1
ATOM 674 C C . GLN A 1 89 ? -16.355 -6.719 9.744 1.00 97.69 89 GLN A C 1
ATOM 676 O O . GLN A 1 89 ? -15.888 -6.645 10.877 1.00 97.69 89 GLN A O 1
ATOM 681 N N . LEU A 1 90 ? -15.678 -6.323 8.659 1.00 97.62 90 LEU A N 1
ATOM 682 C CA . LEU A 1 90 ? -14.338 -5.739 8.722 1.00 97.62 90 LEU A CA 1
ATOM 683 C C . LEU A 1 90 ? -14.346 -4.419 9.502 1.00 97.62 90 LEU A C 1
ATOM 685 O O . LEU A 1 90 ? -13.522 -4.222 10.390 1.00 97.62 90 LEU A O 1
ATOM 689 N N . ILE A 1 91 ? -15.302 -3.531 9.218 1.00 97.44 91 ILE A N 1
ATOM 690 C CA . ILE A 1 91 ? -15.458 -2.267 9.950 1.00 97.44 91 ILE A CA 1
ATOM 691 C C . ILE A 1 91 ? -15.780 -2.517 11.430 1.00 97.44 91 ILE A C 1
ATOM 693 O O . ILE A 1 91 ? -15.271 -1.802 12.295 1.00 97.44 91 ILE A O 1
ATOM 697 N N . GLY A 1 92 ? -16.587 -3.535 11.740 1.00 97.62 92 GLY A N 1
ATOM 698 C CA . GLY A 1 92 ? -16.839 -3.983 13.111 1.00 97.62 92 GLY A CA 1
ATOM 699 C C . GLY A 1 92 ? -15.553 -4.388 13.833 1.00 97.62 92 GLY A C 1
ATOM 700 O O . GLY A 1 92 ? -15.243 -3.822 14.880 1.00 97.62 92 GLY A O 1
ATOM 701 N N . ALA A 1 93 ? -14.759 -5.273 13.226 1.00 97.88 93 ALA A N 1
ATOM 702 C CA . ALA A 1 93 ? -13.483 -5.727 13.781 1.00 97.88 93 ALA A CA 1
ATOM 703 C C . ALA A 1 93 ? -12.490 -4.570 14.003 1.00 97.88 93 ALA A C 1
ATOM 705 O O . ALA A 1 93 ? -11.826 -4.505 15.036 1.00 97.88 93 ALA A O 1
ATOM 706 N N . ILE A 1 94 ? -12.431 -3.602 13.080 1.00 96.81 94 ILE A N 1
ATOM 707 C CA . ILE A 1 94 ? -11.594 -2.400 13.233 1.00 96.81 94 ILE A CA 1
ATOM 708 C C . ILE A 1 94 ? -12.057 -1.547 14.420 1.00 96.81 94 ILE A C 1
ATOM 710 O O . ILE A 1 94 ? -11.225 -1.105 15.212 1.00 96.81 94 ILE A O 1
ATOM 714 N N . ASN A 1 95 ? -13.365 -1.333 14.586 1.00 95.69 95 ASN A N 1
ATOM 715 C CA . ASN A 1 95 ? -13.893 -0.597 15.739 1.00 95.69 95 ASN A CA 1
ATOM 716 C C . ASN A 1 95 ? -13.582 -1.298 17.067 1.00 95.69 95 ASN A C 1
ATOM 718 O O . ASN A 1 95 ? -13.211 -0.631 18.034 1.00 95.69 95 ASN A O 1
ATOM 722 N N . GLU A 1 96 ? -13.699 -2.625 17.115 1.00 95.69 96 GLU A N 1
ATOM 723 C CA . GLU A 1 96 ? -13.342 -3.418 18.293 1.00 95.69 96 GLU A CA 1
ATOM 724 C C . GLU A 1 96 ? -11.848 -3.292 18.621 1.00 95.69 96 GLU A C 1
ATOM 726 O O . GLU A 1 96 ? -11.496 -2.988 19.763 1.00 95.69 96 GLU A O 1
ATOM 731 N N . ALA A 1 97 ? -10.967 -3.413 17.623 1.00 95.06 97 ALA A N 1
ATOM 732 C CA . ALA A 1 97 ? -9.525 -3.233 17.798 1.00 95.06 97 ALA A CA 1
ATOM 733 C C . ALA A 1 97 ? -9.166 -1.824 18.305 1.00 95.06 97 ALA A C 1
ATOM 735 O O . ALA A 1 97 ? -8.354 -1.674 19.223 1.00 95.06 97 ALA A O 1
ATOM 736 N N . ILE A 1 98 ? -9.809 -0.784 17.760 1.00 93.81 98 ILE A N 1
ATOM 737 C CA . ILE A 1 98 ? -9.661 0.599 18.234 1.00 93.81 98 ILE A CA 1
ATOM 738 C C . ILE A 1 98 ? -10.099 0.704 19.700 1.00 93.81 98 ILE A C 1
ATOM 740 O O . ILE A 1 98 ? -9.362 1.259 20.517 1.00 93.81 98 ILE A O 1
ATOM 744 N N . ALA A 1 99 ? -11.264 0.157 20.058 1.00 92.31 99 ALA A N 1
ATOM 745 C CA . ALA A 1 99 ? -11.800 0.223 21.416 1.00 92.31 99 ALA A CA 1
ATOM 746 C C . ALA A 1 99 ? -10.885 -0.474 22.437 1.00 92.31 99 ALA A C 1
ATOM 748 O O . ALA A 1 99 ? -10.629 0.081 23.505 1.00 92.31 99 ALA A O 1
ATOM 749 N N . LEU A 1 100 ? -10.328 -1.640 22.091 1.00 90.94 100 LEU A N 1
ATOM 750 C CA . LEU A 1 100 ? -9.406 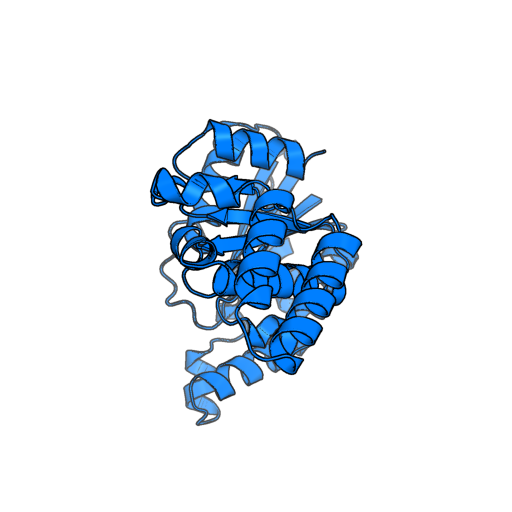-2.397 22.948 1.00 90.94 100 LEU A CA 1
ATOM 751 C C . LEU A 1 100 ? -8.078 -1.670 23.194 1.00 90.94 100 LEU A C 1
ATOM 753 O O . LEU A 1 100 ? -7.488 -1.809 24.264 1.00 90.94 100 LEU A O 1
ATOM 757 N N . LYS A 1 101 ? -7.610 -0.893 22.213 1.00 86.62 101 LYS A N 1
ATOM 758 C CA . LYS A 1 101 ? -6.362 -0.122 22.298 1.00 86.62 101 LYS A CA 1
ATOM 759 C C . LYS A 1 101 ? -6.540 1.309 22.790 1.00 86.62 101 LYS A C 1
ATOM 761 O O . LYS A 1 101 ? -5.541 2.008 22.955 1.00 86.62 101 LYS A O 1
ATOM 766 N N . THR A 1 102 ? -7.780 1.761 22.984 1.00 72.81 102 THR A N 1
ATOM 767 C CA . THR A 1 102 ? -8.073 3.166 23.272 1.00 72.81 102 THR A CA 1
ATOM 768 C C . THR A 1 102 ? -7.339 3.624 24.531 1.00 72.81 102 THR A C 1
ATOM 770 O O . THR A 1 102 ? -7.708 3.293 25.657 1.00 72.81 102 THR A O 1
ATOM 773 N N . ASN A 1 103 ? -6.312 4.444 24.321 1.00 68.19 103 ASN A N 1
ATOM 774 C CA . ASN A 1 103 ? -5.586 5.136 25.371 1.00 68.19 103 ASN A CA 1
ATOM 775 C C . ASN A 1 103 ? -6.107 6.568 25.482 1.00 68.19 103 ASN A C 1
ATOM 777 O O . ASN A 1 103 ? -6.266 7.271 24.481 1.00 68.19 103 ASN A O 1
ATOM 781 N N . VAL A 1 104 ? -6.356 7.019 26.712 1.00 67.75 104 VAL A N 1
ATOM 782 C CA . VAL A 1 104 ? -6.864 8.371 26.976 1.00 67.75 104 VAL A CA 1
ATOM 783 C C . VAL A 1 104 ? -5.914 9.412 26.372 1.00 67.75 104 VAL A C 1
ATOM 785 O O . VAL A 1 104 ? -4.746 9.485 26.745 1.00 67.75 104 VAL A O 1
ATOM 788 N N . GLY A 1 105 ? -6.431 10.232 25.452 1.00 72.06 105 GLY A N 1
ATOM 789 C CA . GLY A 1 105 ? -5.693 11.338 24.833 1.00 72.06 105 GLY A CA 1
ATOM 790 C C . GLY A 1 105 ? -4.906 10.992 23.564 1.00 72.06 105 GLY A C 1
ATOM 791 O O . GLY A 1 105 ? -4.225 11.877 23.050 1.00 72.06 105 GLY A O 1
ATOM 792 N N . GLN A 1 106 ? -5.001 9.762 23.045 1.00 83.44 106 GLN A N 1
ATOM 793 C CA . GLN A 1 106 ? -4.392 9.379 21.767 1.00 83.44 106 GLN A CA 1
ATOM 794 C C . GLN A 1 106 ? -5.446 9.138 20.684 1.00 83.44 106 GLN A C 1
ATOM 796 O O . GLN A 1 106 ? -6.525 8.609 20.953 1.00 83.44 106 GLN A O 1
ATOM 801 N N . THR A 1 107 ? -5.124 9.501 19.446 1.00 87.25 107 THR A N 1
ATOM 802 C CA . THR A 1 107 ? -5.961 9.238 18.274 1.00 87.25 107 THR A CA 1
ATOM 803 C C . THR A 1 107 ? -5.498 7.972 17.544 1.00 87.25 107 THR A C 1
ATOM 805 O O . THR A 1 107 ? -4.297 7.731 17.416 1.00 87.25 107 THR A O 1
ATOM 808 N N . PRO A 1 108 ? -6.425 7.142 17.040 1.00 91.44 108 PRO A N 1
ATOM 809 C CA . PRO A 1 108 ? -6.064 5.975 16.243 1.00 91.44 108 PRO A CA 1
ATOM 810 C C . PRO A 1 108 ? -5.430 6.381 14.906 1.00 91.44 108 PRO A C 1
ATOM 812 O O . PRO A 1 108 ? -5.891 7.316 14.238 1.00 91.44 108 PRO A O 1
ATOM 815 N N . TYR A 1 109 ? -4.402 5.631 14.519 1.00 93.69 109 TYR A N 1
ATOM 816 C CA . TYR A 1 109 ? -3.738 5.680 13.221 1.00 93.69 109 TYR A CA 1
ATOM 817 C C . TYR A 1 109 ? -3.799 4.292 12.586 1.00 93.69 109 TYR A C 1
ATOM 819 O O . TYR A 1 109 ? -3.266 3.335 13.150 1.00 93.69 109 TYR A O 1
ATOM 827 N N . LEU A 1 110 ? -4.468 4.164 11.444 1.00 96.06 110 LEU A N 1
ATOM 828 C CA . LEU A 1 110 ? -4.632 2.873 10.780 1.00 96.06 110 LEU A CA 1
ATOM 829 C C . LEU A 1 110 ? -3.494 2.663 9.779 1.00 96.06 110 LEU A C 1
ATOM 831 O O . LEU A 1 110 ? -3.239 3.528 8.945 1.00 96.06 110 LEU A O 1
ATOM 835 N N . ILE A 1 111 ? -2.831 1.512 9.845 1.00 97.38 111 ILE A N 1
ATOM 836 C CA . ILE A 1 111 ? -1.880 1.071 8.819 1.00 97.38 111 ILE A CA 1
ATOM 837 C C . ILE A 1 111 ? -2.452 -0.198 8.205 1.00 97.38 111 ILE A C 1
ATOM 839 O O . ILE A 1 111 ? -2.635 -1.200 8.898 1.00 97.38 111 ILE A O 1
ATOM 843 N N . ILE A 1 112 ? -2.766 -0.130 6.915 1.00 97.81 112 ILE A N 1
ATOM 844 C CA . ILE A 1 112 ? -3.480 -1.177 6.193 1.00 97.81 112 ILE A CA 1
ATOM 845 C C . ILE A 1 112 ? -2.524 -1.810 5.182 1.00 97.81 112 ILE A C 1
ATOM 847 O O . ILE A 1 112 ? -2.165 -1.180 4.187 1.00 97.81 112 ILE A O 1
ATOM 851 N N . ASP A 1 113 ? -2.128 -3.054 5.439 1.00 97.12 113 ASP A N 1
ATOM 852 C CA . ASP A 1 113 ? -1.289 -3.863 4.554 1.00 97.12 113 ASP A CA 1
ATOM 853 C C . ASP A 1 113 ? -2.175 -4.559 3.516 1.00 97.12 113 ASP A C 1
ATOM 855 O O . ASP A 1 113 ? -2.973 -5.444 3.843 1.00 97.12 113 ASP A O 1
ATOM 859 N N . ALA A 1 114 ? -2.098 -4.104 2.267 1.00 94.25 114 ALA A N 1
ATOM 860 C CA . ALA A 1 114 ? -3.001 -4.542 1.216 1.00 94.25 114 ALA A CA 1
ATOM 861 C C . ALA A 1 114 ? -2.438 -5.733 0.400 1.00 94.25 114 ALA A C 1
ATOM 863 O O . ALA A 1 114 ? -1.220 -5.922 0.319 1.00 94.25 114 ALA A O 1
ATOM 864 N N . PRO A 1 115 ? -3.315 -6.518 -0.262 1.00 91.88 115 PRO A N 1
ATOM 865 C CA . PRO A 1 115 ? -2.971 -7.595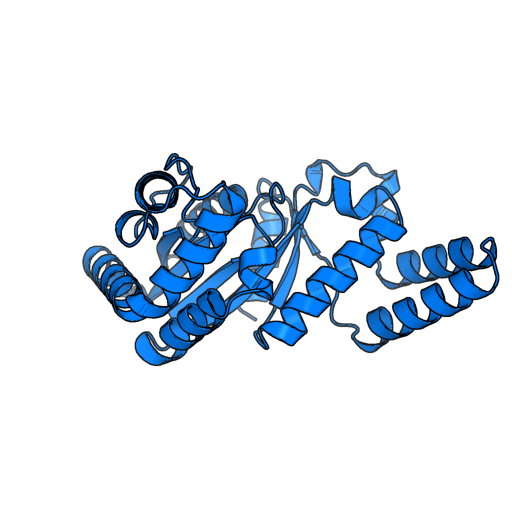 -1.192 1.00 91.88 115 PRO A CA 1
ATOM 866 C C . PRO A 1 115 ? -1.753 -7.360 -2.091 1.00 91.88 115 PRO A C 1
ATOM 868 O O . PRO A 1 115 ? -1.586 -6.297 -2.692 1.00 91.88 115 PRO A O 1
ATOM 871 N N . GLY A 1 116 ? -0.914 -8.381 -2.274 1.00 85.19 116 GLY A N 1
ATOM 872 C CA . GLY A 1 116 ? 0.202 -8.309 -3.226 1.00 85.19 116 GLY A CA 1
ATOM 873 C C . GLY A 1 116 ? -0.193 -8.335 -4.706 1.00 85.19 116 GLY A C 1
ATOM 874 O O . GLY A 1 116 ? 0.572 -7.860 -5.545 1.00 85.19 116 GLY A O 1
ATOM 875 N N . GLN A 1 117 ? -1.359 -8.893 -5.027 1.00 86.62 117 GLN A N 1
ATOM 876 C CA . GLN A 1 117 ? -1.810 -9.096 -6.404 1.00 86.62 117 GLN A CA 1
ATOM 877 C C . GLN A 1 117 ? -2.527 -7.850 -6.924 1.00 86.62 117 GLN A C 1
ATOM 879 O O . GLN A 1 117 ? -3.541 -7.428 -6.366 1.00 86.62 117 GLN A O 1
ATOM 884 N N . VAL A 1 118 ? -2.007 -7.262 -8.002 1.00 81.06 118 VAL A N 1
ATOM 885 C CA . VAL A 1 118 ? -2.529 -6.013 -8.584 1.00 81.06 118 VAL A CA 1
ATOM 886 C C . VAL A 1 118 ? -3.948 -6.207 -9.136 1.00 81.06 118 VAL A C 1
ATOM 888 O O . VAL A 1 118 ? -4.776 -5.299 -9.098 1.00 81.06 118 VAL A O 1
ATOM 891 N N . GLU A 1 119 ? -4.260 -7.417 -9.586 1.00 78.81 119 GLU A N 1
ATOM 892 C CA . GLU A 1 119 ? -5.564 -7.829 -10.095 1.00 78.81 119 GLU A CA 1
ATOM 893 C C . GLU A 1 119 ? -6.686 -7.585 -9.077 1.00 78.81 119 GLU A C 1
ATOM 895 O O . GLU A 1 119 ? -7.790 -7.214 -9.466 1.00 78.81 119 GLU A O 1
ATOM 900 N N . PHE A 1 120 ? -6.397 -7.690 -7.775 1.00 80.56 120 PHE A N 1
ATOM 901 C CA . PHE A 1 120 ? -7.375 -7.445 -6.711 1.00 80.56 120 PHE A CA 1
ATOM 902 C C . PHE A 1 120 ? -7.887 -5.999 -6.696 1.00 80.56 120 PHE A C 1
ATOM 904 O O . PHE A 1 120 ? -9.045 -5.750 -6.367 1.00 80.56 120 PHE A O 1
ATOM 911 N N . TYR A 1 121 ? -7.035 -5.054 -7.095 1.00 82.50 121 TYR A N 1
ATOM 912 C CA . TYR A 1 121 ? -7.336 -3.623 -7.130 1.00 82.50 121 TYR A CA 1
ATOM 913 C C . TYR A 1 121 ? -8.031 -3.197 -8.425 1.00 82.50 121 TYR A C 1
ATOM 915 O O . TYR A 1 121 ? -8.772 -2.218 -8.428 1.00 82.50 121 TYR A O 1
ATOM 923 N N . LEU A 1 122 ? -7.749 -3.894 -9.532 1.00 80.31 122 LEU A N 1
ATOM 924 C CA . LEU A 1 122 ? -8.181 -3.487 -10.874 1.00 80.31 122 LEU A CA 1
ATOM 925 C C . LEU A 1 122 ? -9.387 -4.271 -11.397 1.00 80.31 122 LEU A C 1
ATOM 927 O O . LEU A 1 122 ? -10.073 -3.791 -12.294 1.00 80.31 122 LEU A O 1
ATOM 931 N N . GLN A 1 123 ? -9.627 -5.484 -10.893 1.00 83.56 123 GLN A N 1
ATOM 932 C CA . GLN A 1 123 ? -10.685 -6.368 -11.398 1.00 83.56 123 GLN A CA 1
ATOM 933 C C . GLN A 1 123 ? -11.877 -6.497 -10.448 1.00 83.56 123 GLN A C 1
ATOM 935 O O . GLN A 1 123 ? -12.855 -7.152 -10.802 1.00 83.56 123 GLN A O 1
ATOM 940 N N . THR A 1 124 ? -11.807 -5.906 -9.251 1.00 85.94 124 THR A N 1
ATOM 941 C CA . THR A 1 124 ? -12.844 -6.048 -8.223 1.00 85.94 124 THR A CA 1
ATOM 942 C C . THR A 1 124 ? -13.125 -4.714 -7.539 1.00 85.94 124 THR A C 1
ATOM 944 O O . THR A 1 124 ? -12.213 -3.921 -7.310 1.00 85.94 124 THR A O 1
ATOM 947 N N . ASP A 1 125 ? -14.376 -4.498 -7.132 1.00 89.88 125 ASP A N 1
ATOM 948 C CA . ASP A 1 125 ? -14.777 -3.314 -6.357 1.00 89.88 125 ASP A CA 1
ATOM 949 C C . ASP A 1 125 ? -14.515 -3.477 -4.849 1.00 89.88 125 ASP A C 1
ATOM 951 O O . ASP A 1 125 ? -14.941 -2.646 -4.043 1.00 89.88 125 ASP A O 1
ATOM 955 N N . CYS A 1 126 ? -13.865 -4.568 -4.430 1.00 92.62 126 CYS A N 1
ATOM 956 C CA . CYS A 1 126 ? -13.687 -4.905 -3.020 1.00 92.62 126 CYS A CA 1
ATOM 957 C C . CYS A 1 126 ? -12.948 -3.798 -2.263 1.00 92.62 126 CYS A C 1
ATOM 959 O O . CYS A 1 126 ? -13.460 -3.276 -1.271 1.00 92.62 126 CYS A O 1
ATOM 961 N N . ILE A 1 127 ? -11.784 -3.382 -2.773 1.00 93.81 127 ILE A N 1
ATOM 962 C CA . ILE A 1 127 ? -10.991 -2.320 -2.148 1.00 93.81 127 ILE A CA 1
ATOM 963 C C . ILE A 1 127 ? -11.757 -0.997 -2.151 1.00 93.81 127 ILE A C 1
ATOM 965 O O . ILE A 1 127 ? -11.821 -0.350 -1.112 1.00 93.81 127 ILE A O 1
ATOM 969 N N . HIS A 1 128 ? -12.416 -0.633 -3.256 1.00 93.69 128 HIS A N 1
ATOM 970 C CA . HIS A 1 128 ? -13.248 0.577 -3.330 1.00 93.69 128 HIS A CA 1
ATOM 971 C C . HIS A 1 128 ? -14.318 0.617 -2.239 1.00 93.69 128 HIS A C 1
ATOM 973 O O . HIS A 1 128 ? -14.485 1.625 -1.555 1.00 93.69 128 HIS A O 1
ATOM 979 N N . ARG A 1 129 ? -15.011 -0.504 -2.015 1.00 95.25 129 ARG A N 1
ATOM 980 C CA . ARG A 1 129 ? -16.029 -0.617 -0.961 1.00 95.25 129 ARG A CA 1
ATOM 981 C C . ARG A 1 129 ? -15.429 -0.526 0.437 1.00 95.25 129 ARG A C 1
ATOM 983 O O . ARG A 1 129 ? -16.020 0.133 1.289 1.00 95.25 129 ARG A O 1
ATOM 990 N N . ILE A 1 130 ? -14.279 -1.160 0.672 1.00 95.19 130 ILE A N 1
ATOM 991 C CA . ILE A 1 130 ? -13.573 -1.090 1.958 1.00 95.19 130 ILE A CA 1
ATOM 992 C C . ILE A 1 130 ? -13.141 0.351 2.243 1.00 95.19 130 ILE A C 1
ATOM 994 O O . ILE A 1 130 ? -13.458 0.874 3.308 1.00 95.19 130 ILE A O 1
ATOM 998 N N . LEU A 1 131 ? -12.479 1.011 1.290 1.00 94.56 131 LEU A N 1
ATOM 999 C CA . LEU A 1 131 ? -12.017 2.393 1.430 1.00 94.56 131 LEU A CA 1
ATOM 1000 C C . LEU A 1 131 ? -13.188 3.352 1.671 1.00 94.56 131 LEU A C 1
ATOM 1002 O O . LEU A 1 131 ? -13.168 4.107 2.643 1.00 94.56 131 LEU A O 1
ATOM 1006 N N . HIS A 1 132 ? -14.262 3.237 0.885 1.00 94.69 132 HIS A N 1
ATOM 1007 C CA . HIS A 1 132 ? -15.471 4.036 1.087 1.00 94.69 132 HIS A CA 1
ATOM 1008 C C . HIS A 1 132 ? -16.096 3.814 2.474 1.00 94.69 132 HIS A C 1
ATOM 1010 O O . HIS A 1 132 ? -16.558 4.756 3.122 1.00 94.69 132 HIS A O 1
ATOM 1016 N N . ALA A 1 133 ? -16.111 2.570 2.959 1.00 94.94 133 ALA A N 1
ATOM 1017 C CA . ALA A 1 133 ? -16.632 2.256 4.281 1.00 94.94 133 ALA A CA 1
ATOM 1018 C C . ALA A 1 133 ? -15.743 2.798 5.409 1.00 94.94 133 ALA A C 1
ATOM 1020 O O . ALA A 1 133 ? -16.289 3.239 6.421 1.00 94.94 133 ALA A O 1
ATOM 1021 N N . LEU A 1 134 ? -14.415 2.820 5.241 1.00 94.00 134 LEU A N 1
ATOM 1022 C CA . LEU A 1 134 ? -13.481 3.443 6.187 1.00 94.00 134 LEU A CA 1
ATOM 1023 C C . LEU A 1 134 ? -13.712 4.956 6.283 1.00 94.00 134 LEU A C 1
ATOM 1025 O O . LEU A 1 134 ? -13.850 5.486 7.387 1.00 94.00 134 LEU A O 1
ATOM 1029 N N . GLU A 1 135 ? -13.818 5.650 5.147 1.00 93.81 135 GLU A N 1
ATOM 1030 C CA . GLU A 1 135 ? -14.081 7.095 5.119 1.00 93.81 135 GLU A CA 1
ATOM 1031 C C . GLU A 1 135 ? -15.436 7.430 5.749 1.00 93.81 135 GLU A C 1
ATOM 1033 O O . GLU A 1 135 ? -15.533 8.297 6.619 1.00 93.81 135 GLU A O 1
ATOM 1038 N N . LYS A 1 136 ? -16.489 6.703 5.359 1.00 93.56 136 LYS A N 1
ATOM 1039 C CA . LYS A 1 136 ? -17.862 6.993 5.780 1.00 93.56 136 LYS A CA 1
ATOM 1040 C C . LYS A 1 136 ? -18.167 6.560 7.213 1.00 93.56 136 LYS A C 1
ATOM 1042 O O . LYS A 1 136 ? -18.841 7.292 7.934 1.00 93.56 136 LYS A O 1
ATOM 1047 N N . SER A 1 137 ? -17.721 5.372 7.617 1.00 92.00 137 SER A N 1
ATOM 1048 C CA . SER A 1 137 ? -18.113 4.767 8.900 1.00 92.00 137 SER A CA 1
ATOM 1049 C C . SER A 1 137 ? -17.175 5.148 10.039 1.00 92.00 137 SER A C 1
ATOM 1051 O O . SER A 1 137 ? -17.623 5.236 11.179 1.00 92.00 137 SER A O 1
ATOM 1053 N N . LEU A 1 138 ? -15.890 5.388 9.748 1.00 88.81 138 LEU A N 1
ATOM 1054 C CA . LEU A 1 138 ? -14.880 5.739 10.756 1.00 88.81 138 LEU A CA 1
ATOM 1055 C C . LEU A 1 138 ? -14.453 7.213 10.702 1.00 88.81 138 LEU A C 1
ATOM 1057 O O . LEU A 1 138 ? -13.592 7.617 11.486 1.00 88.81 138 LEU A O 1
ATOM 1061 N N . ALA A 1 139 ? -15.028 8.013 9.790 1.00 89.50 139 ALA A N 1
ATOM 1062 C CA . ALA A 1 139 ? -14.603 9.391 9.521 1.00 89.50 139 ALA A CA 1
ATOM 1063 C C . ALA A 1 139 ? -13.075 9.481 9.326 1.00 89.50 139 ALA A C 1
ATOM 1065 O O . ALA A 1 139 ? -12.384 10.319 9.921 1.00 89.50 139 ALA A O 1
ATOM 1066 N N . CYS A 1 140 ? -12.541 8.528 8.558 1.00 90.44 140 CYS A N 1
ATOM 1067 C CA . CYS A 1 140 ? -11.113 8.374 8.338 1.00 90.44 140 CYS A CA 1
ATOM 1068 C C . CYS A 1 140 ? -10.669 9.148 7.097 1.00 90.44 140 CYS A C 1
ATOM 1070 O O . CYS A 1 140 ? -11.324 9.079 6.064 1.00 90.44 140 CYS A O 1
ATOM 1072 N N . SER A 1 141 ? -9.549 9.860 7.190 1.00 93.00 141 SER A N 1
ATOM 1073 C CA . SER A 1 141 ? -8.865 10.419 6.024 1.00 93.00 141 SER A CA 1
ATOM 1074 C C . SER A 1 141 ? -7.858 9.391 5.524 1.00 93.00 141 SER A C 1
ATOM 1076 O O . SER A 1 141 ? -6.919 9.052 6.249 1.00 93.00 141 SER A O 1
ATOM 1078 N N . VAL A 1 142 ? -8.071 8.874 4.315 1.00 94.25 142 VAL A N 1
ATOM 1079 C CA . VAL A 1 142 ? -7.228 7.826 3.734 1.00 94.25 142 VAL A CA 1
ATOM 1080 C C . VAL A 1 142 ? -6.180 8.442 2.809 1.00 94.25 142 VAL A C 1
ATOM 1082 O O . VAL A 1 142 ? -6.506 9.241 1.934 1.00 94.25 142 VAL A O 1
ATOM 1085 N N . CYS A 1 143 ? -4.924 8.035 2.982 1.00 94.44 143 CYS A N 1
ATOM 1086 C CA . CYS A 1 143 ? -3.831 8.298 2.052 1.00 94.44 143 CYS A CA 1
ATOM 1087 C C . CYS A 1 143 ? -3.348 6.974 1.452 1.00 94.44 143 CYS A C 1
ATOM 1089 O O . CYS A 1 143 ? -3.102 6.001 2.172 1.00 94.44 143 CYS A O 1
ATOM 1091 N N . LEU A 1 144 ? -3.218 6.931 0.129 1.00 94.38 144 LEU A N 1
ATOM 1092 C CA . LEU A 1 144 ? -2.709 5.774 -0.591 1.00 94.38 144 LEU A CA 1
ATOM 1093 C C . LEU A 1 144 ? -1.177 5.823 -0.619 1.00 94.38 144 LEU A C 1
ATOM 1095 O O . LEU A 1 144 ? -0.582 6.738 -1.190 1.00 94.38 144 LEU A O 1
ATOM 1099 N N . ILE A 1 145 ? -0.528 4.814 -0.045 1.00 95.44 145 ILE A N 1
ATOM 1100 C CA . ILE A 1 145 ? 0.925 4.650 -0.100 1.00 95.44 145 ILE A CA 1
ATOM 1101 C C . ILE A 1 145 ? 1.232 3.585 -1.147 1.00 95.44 145 ILE A C 1
ATOM 1103 O O . ILE A 1 145 ? 1.054 2.393 -0.904 1.00 95.44 145 ILE A O 1
ATOM 1107 N N . HIS A 1 146 ? 1.669 4.008 -2.330 1.00 94.31 146 HIS A N 1
ATOM 1108 C CA . HIS A 1 146 ? 1.982 3.104 -3.430 1.00 94.31 146 HIS A CA 1
ATOM 1109 C C . HIS A 1 146 ? 3.483 2.805 -3.477 1.00 94.31 146 HIS A C 1
ATOM 1111 O O . HIS A 1 146 ? 4.298 3.653 -3.848 1.00 94.31 146 HIS A O 1
ATOM 1117 N N . LEU A 1 147 ? 3.856 1.576 -3.131 1.00 95.00 147 LEU A N 1
ATOM 1118 C CA . LEU A 1 147 ? 5.241 1.120 -3.129 1.00 95.00 147 LEU A CA 1
ATOM 1119 C C . LEU A 1 147 ? 5.585 0.388 -4.423 1.00 95.00 147 LEU A C 1
ATOM 1121 O O . LEU A 1 147 ? 4.855 -0.496 -4.877 1.00 95.00 147 LEU A O 1
ATOM 1125 N N . HIS A 1 148 ? 6.755 0.692 -4.969 1.00 92.88 148 HIS A N 1
ATOM 1126 C CA . HIS A 1 148 ? 7.335 -0.031 -6.090 1.00 92.88 148 HIS A CA 1
ATOM 1127 C C . HIS A 1 148 ? 8.774 -0.424 -5.762 1.00 92.88 148 HIS A C 1
ATOM 1129 O O . HIS A 1 148 ? 9.515 0.375 -5.202 1.00 92.88 148 HIS A O 1
ATOM 1135 N N . ASP A 1 149 ? 9.175 -1.649 -6.102 1.00 93.06 149 ASP A N 1
ATOM 1136 C CA . ASP A 1 149 ? 10.551 -2.103 -5.878 1.00 93.06 149 ASP A CA 1
ATOM 1137 C C . ASP A 1 149 ? 11.512 -1.277 -6.743 1.00 93.06 149 ASP A C 1
ATOM 1139 O O . ASP A 1 149 ? 11.365 -1.250 -7.973 1.00 93.06 149 ASP A O 1
ATOM 1143 N N 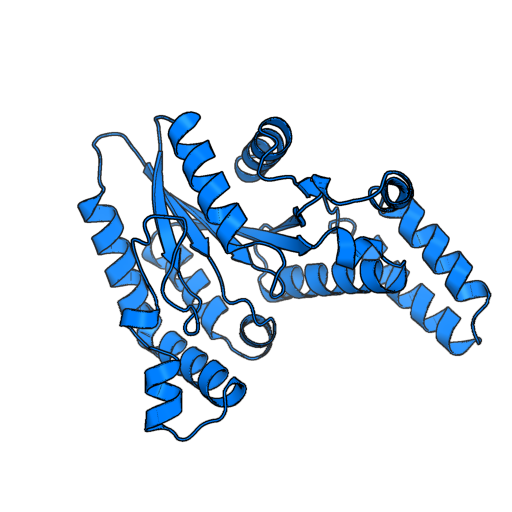. ALA A 1 150 ? 12.462 -0.593 -6.100 1.00 89.69 150 ALA A N 1
ATOM 1144 C CA . ALA A 1 150 ? 13.375 0.309 -6.780 1.00 89.69 150 ALA A CA 1
ATOM 1145 C C . ALA A 1 150 ? 14.272 -0.421 -7.780 1.00 89.69 150 ALA A C 1
ATOM 1147 O O . ALA A 1 150 ? 14.378 0.025 -8.917 1.00 89.69 150 ALA A O 1
ATOM 1148 N N . VAL A 1 151 ? 14.839 -1.570 -7.404 1.00 88.75 151 VAL A N 1
ATOM 1149 C CA . VAL A 1 151 ? 15.743 -2.354 -8.261 1.00 88.75 151 VAL A CA 1
ATOM 1150 C C . VAL A 1 151 ? 15.019 -2.830 -9.519 1.00 88.75 151 VAL A C 1
ATOM 1152 O O . VAL A 1 151 ? 15.582 -2.829 -10.613 1.00 88.75 151 VAL A O 1
ATOM 1155 N N . VAL A 1 152 ? 13.746 -3.217 -9.390 1.00 88.94 152 VAL A N 1
ATOM 1156 C CA . VAL A 1 152 ? 12.929 -3.631 -10.540 1.00 88.94 152 VAL A CA 1
ATOM 1157 C C . VAL A 1 152 ? 12.556 -2.437 -11.414 1.00 88.94 152 VAL A C 1
ATOM 1159 O O . VAL A 1 152 ? 12.647 -2.529 -12.639 1.00 88.94 152 VAL A O 1
ATOM 1162 N N . ALA A 1 153 ? 12.133 -1.326 -10.807 1.00 86.19 153 ALA A N 1
ATOM 1163 C CA . ALA A 1 153 ? 11.707 -0.139 -11.539 1.00 86.19 153 ALA A CA 1
ATOM 1164 C C . ALA A 1 153 ? 12.863 0.476 -12.341 1.00 86.19 153 ALA A C 1
ATOM 1166 O O . ALA A 1 153 ? 12.687 0.782 -13.519 1.00 86.19 153 ALA A O 1
ATOM 1167 N N . THR A 1 154 ? 14.050 0.595 -11.740 1.00 81.94 154 THR A N 1
ATOM 1168 C CA . THR A 1 154 ? 15.213 1.273 -12.336 1.00 81.94 154 THR A CA 1
ATOM 1169 C C . THR A 1 154 ? 16.093 0.368 -13.199 1.00 81.94 154 THR A C 1
ATOM 1171 O O . THR A 1 154 ? 17.050 0.843 -13.804 1.00 81.94 154 THR A O 1
ATOM 1174 N N . ARG A 1 155 ? 15.758 -0.924 -13.333 1.00 83.94 155 ARG A N 1
ATOM 1175 C CA . ARG A 1 155 ? 16.505 -1.877 -14.176 1.00 83.94 155 ARG A CA 1
ATOM 1176 C C . ARG A 1 155 ? 16.644 -1.414 -15.628 1.00 83.94 155 ARG A C 1
ATOM 1178 O O . ARG A 1 155 ? 17.626 -1.728 -16.297 1.00 83.94 155 ARG A O 1
ATOM 1185 N N . SER A 1 156 ? 15.616 -0.752 -16.141 1.00 80.06 156 SER A N 1
ATOM 1186 C CA . SER A 1 156 ? 15.528 -0.297 -17.523 1.00 80.06 156 SER A CA 1
ATOM 1187 C C . SER A 1 156 ? 14.498 0.818 -17.655 1.00 80.06 156 SER A C 1
ATOM 1189 O O . SER A 1 156 ? 13.603 0.973 -16.825 1.00 80.06 156 SER A O 1
ATOM 1191 N N . ILE A 1 157 ? 14.583 1.583 -18.735 1.00 77.94 157 ILE A N 1
ATOM 1192 C CA . ILE A 1 157 ? 13.668 2.706 -18.943 1.00 77.94 157 ILE A CA 1
ATOM 1193 C C . ILE A 1 157 ? 12.226 2.224 -19.158 1.00 77.94 157 ILE A C 1
ATOM 1195 O O . ILE A 1 157 ? 11.283 2.828 -18.657 1.00 77.94 157 ILE A O 1
ATOM 1199 N N . ASP A 1 158 ? 12.032 1.104 -19.858 1.00 79.38 158 ASP A N 1
ATOM 1200 C CA . ASP A 1 158 ? 10.711 0.508 -20.070 1.00 79.38 158 ASP A CA 1
ATOM 1201 C C . ASP A 1 158 ? 10.065 0.009 -18.770 1.00 79.38 158 ASP A C 1
ATOM 1203 O O . ASP A 1 158 ? 8.860 0.203 -18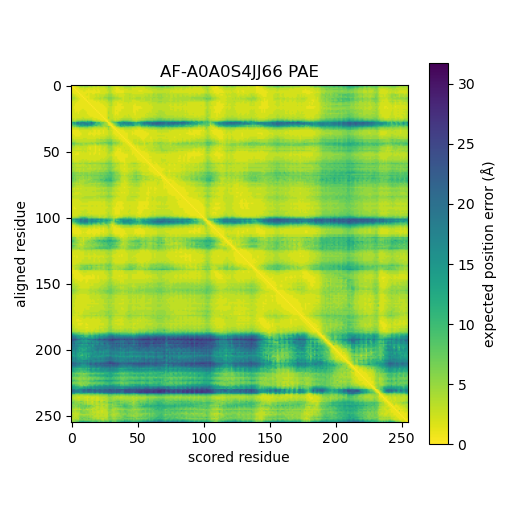.577 1.00 79.38 158 ASP A O 1
ATOM 1207 N N . THR A 1 159 ? 10.843 -0.567 -17.847 1.00 84.44 159 THR A N 1
ATOM 1208 C CA . THR A 1 159 ? 10.334 -0.955 -16.521 1.00 84.44 159 THR A CA 1
ATOM 1209 C C . THR A 1 159 ? 9.953 0.259 -15.686 1.00 84.44 159 THR A C 1
ATOM 1211 O O . THR A 1 159 ? 8.919 0.222 -15.020 1.00 84.44 159 THR A O 1
ATOM 1214 N N . TYR A 1 160 ? 10.716 1.350 -15.771 1.00 82.81 160 TYR A N 1
ATOM 1215 C CA . TYR A 1 160 ? 10.390 2.588 -15.067 1.00 82.81 160 TYR A CA 1
ATOM 1216 C C . TYR A 1 160 ? 9.098 3.214 -15.599 1.00 82.81 160 TYR A C 1
ATOM 1218 O O . TYR A 1 160 ? 8.186 3.507 -14.830 1.00 82.81 160 TYR A O 1
ATOM 1226 N N . VAL A 1 161 ? 8.966 3.344 -16.924 1.00 81.69 161 VAL A N 1
ATOM 1227 C CA . VAL A 1 161 ? 7.734 3.855 -17.550 1.00 81.69 161 VAL A CA 1
ATOM 1228 C C . VAL A 1 161 ? 6.536 2.972 -17.190 1.00 81.69 161 VAL A C 1
ATOM 1230 O O . VAL A 1 161 ? 5.462 3.488 -16.892 1.00 81.69 161 VAL A O 1
ATOM 1233 N N . SER A 1 162 ? 6.714 1.649 -17.145 1.00 86.31 162 SER A N 1
ATOM 1234 C CA . SER A 1 162 ? 5.661 0.723 -16.707 1.00 86.31 162 SER A CA 1
ATOM 1235 C C . SER A 1 162 ? 5.251 0.961 -15.249 1.00 86.31 162 SER A C 1
ATOM 1237 O O . SER A 1 162 ? 4.058 0.963 -14.948 1.00 86.31 162 SER A O 1
ATOM 1239 N N . ALA A 1 163 ? 6.213 1.226 -14.359 1.00 87.75 163 ALA A N 1
ATOM 1240 C CA . ALA A 1 163 ? 5.939 1.585 -12.970 1.00 87.75 163 ALA A CA 1
ATOM 1241 C C . ALA A 1 163 ? 5.163 2.911 -12.867 1.00 87.75 163 ALA A C 1
ATOM 1243 O O . ALA A 1 163 ? 4.198 2.996 -12.106 1.00 87.75 163 ALA A O 1
ATOM 1244 N N . CYS A 1 164 ? 5.518 3.921 -13.672 1.00 85.69 164 CYS A N 1
ATOM 1245 C CA . CYS A 1 164 ? 4.780 5.185 -13.737 1.00 85.69 164 CYS A CA 1
ATOM 1246 C C . CYS A 1 164 ? 3.328 4.984 -14.186 1.00 85.69 164 CYS A C 1
ATOM 1248 O O . CYS A 1 164 ? 2.411 5.536 -13.581 1.00 85.69 164 CYS A O 1
ATOM 1250 N N . LEU A 1 165 ? 3.103 4.184 -15.232 1.00 87.38 165 LEU A N 1
ATOM 1251 C CA . LEU A 1 165 ? 1.759 3.894 -15.737 1.00 87.38 165 LEU A CA 1
ATOM 1252 C C . LEU A 1 165 ? 0.917 3.125 -14.715 1.00 87.38 165 LEU A C 1
ATOM 1254 O O . LEU A 1 165 ? -0.277 3.391 -14.584 1.00 87.38 165 LEU A O 1
ATOM 1258 N N . LEU A 1 166 ? 1.529 2.204 -13.967 1.00 89.94 166 LEU A N 1
ATOM 1259 C CA . LEU A 1 166 ? 0.847 1.490 -12.892 1.00 89.94 166 LEU A CA 1
ATOM 1260 C C . LEU A 1 166 ? 0.420 2.449 -11.774 1.00 89.94 166 LEU A C 1
ATOM 1262 O O . LEU A 1 166 ? -0.742 2.445 -11.379 1.00 89.94 166 LEU A O 1
ATOM 1266 N N . VAL A 1 167 ? 1.327 3.322 -11.328 1.00 89.06 167 VAL A N 1
ATOM 1267 C CA . VAL A 1 167 ? 1.032 4.371 -10.341 1.00 89.06 167 VAL A CA 1
ATOM 1268 C C . VAL A 1 167 ? -0.117 5.265 -10.804 1.00 89.06 167 VAL A C 1
ATOM 1270 O O . VAL A 1 167 ? -1.057 5.481 -10.043 1.00 89.06 167 VAL A O 1
ATOM 1273 N N . LEU A 1 168 ? -0.079 5.733 -12.056 1.00 88.25 168 LEU A N 1
ATOM 1274 C CA . LEU A 1 168 ? -1.150 6.540 -12.650 1.00 88.25 168 LEU A CA 1
ATOM 1275 C C . LEU A 1 168 ? -2.480 5.797 -12.685 1.00 88.25 168 LEU A C 1
ATOM 1277 O O . LEU A 1 168 ? -3.523 6.388 -12.420 1.00 88.25 168 LEU A O 1
ATOM 1281 N N . THR A 1 169 ? -2.446 4.503 -12.995 1.00 89.88 169 THR A N 1
ATOM 1282 C CA . THR A 1 169 ? -3.648 3.668 -13.008 1.00 89.88 169 THR A CA 1
ATOM 1283 C C . THR A 1 169 ? -4.287 3.633 -11.623 1.00 89.88 169 THR A C 1
ATOM 1285 O O . THR A 1 169 ? -5.496 3.805 -11.516 1.00 89.88 169 THR A O 1
ATOM 1288 N N . PHE A 1 170 ? -3.492 3.483 -10.558 1.00 90.69 170 PHE A N 1
ATOM 1289 C CA . PHE A 1 170 ? -3.999 3.516 -9.183 1.00 90.69 170 PHE A CA 1
ATOM 1290 C C . PHE A 1 170 ? -4.560 4.890 -8.818 1.00 90.69 170 PHE A C 1
ATOM 1292 O O . PHE A 1 170 ? -5.663 4.963 -8.283 1.00 90.69 170 PHE A O 1
ATOM 1299 N N . MET A 1 171 ? -3.861 5.967 -9.176 1.00 88.38 171 MET A N 1
ATOM 1300 C CA . MET A 1 171 ? -4.322 7.330 -8.911 1.00 88.38 171 MET A CA 1
ATOM 1301 C C . MET A 1 171 ? -5.687 7.620 -9.538 1.00 88.38 171 MET A C 1
ATOM 1303 O O . MET A 1 171 ? -6.566 8.167 -8.879 1.00 88.38 171 MET A O 1
ATOM 1307 N N . VAL A 1 172 ? -5.859 7.252 -10.812 1.00 88.44 172 VAL A N 1
ATOM 1308 C CA . VAL A 1 172 ? -7.118 7.452 -11.542 1.00 88.44 172 VAL A CA 1
ATOM 1309 C C . VAL A 1 172 ? -8.210 6.527 -11.015 1.00 88.44 172 VAL A C 1
ATOM 1311 O O . VAL A 1 172 ? -9.358 6.939 -10.940 1.00 88.44 172 VAL A O 1
ATOM 1314 N N . ASN A 1 173 ? -7.870 5.288 -10.654 1.00 90.31 173 ASN A N 1
ATOM 1315 C CA . ASN A 1 173 ? -8.851 4.321 -10.174 1.00 90.31 173 ASN A CA 1
ATOM 1316 C C . ASN A 1 173 ? -9.390 4.696 -8.787 1.00 90.31 173 ASN A C 1
ATOM 1318 O O . ASN A 1 173 ? -10.593 4.626 -8.578 1.00 90.31 173 ASN A O 1
ATOM 1322 N N . PHE A 1 174 ? -8.516 5.068 -7.844 1.00 89.88 174 PHE A N 1
ATOM 1323 C CA . PHE A 1 174 ? -8.888 5.294 -6.441 1.00 89.88 174 PHE A CA 1
ATOM 1324 C C . PHE A 1 174 ? -9.286 6.729 -6.111 1.00 89.88 174 PHE A C 1
ATOM 1326 O O . PHE A 1 174 ? -9.988 6.923 -5.127 1.00 89.88 174 PHE A O 1
ATOM 1333 N N . GLU A 1 175 ? -8.840 7.720 -6.885 1.00 89.50 175 GLU A N 1
ATOM 1334 C CA . GLU A 1 175 ? -9.163 9.139 -6.658 1.00 89.50 175 GLU A CA 1
ATOM 1335 C C . GLU A 1 175 ? -8.816 9.645 -5.235 1.00 89.50 175 GLU A C 1
ATOM 1337 O O . GLU A 1 175 ? -9.383 10.622 -4.747 1.00 89.50 175 GLU A O 1
ATOM 1342 N N . LEU A 1 176 ? -7.847 9.002 -4.572 1.00 90.00 176 LEU A N 1
ATOM 1343 C CA . LEU A 1 176 ? -7.355 9.366 -3.242 1.00 90.00 176 LEU A CA 1
ATOM 1344 C C . LEU A 1 176 ? -6.025 10.130 -3.318 1.00 90.00 176 LEU A C 1
ATOM 1346 O O . LEU A 1 176 ? -5.263 9.950 -4.275 1.00 90.00 176 LEU A O 1
ATOM 1350 N N . PRO A 1 177 ? -5.681 10.932 -2.288 1.00 90.88 177 PRO A N 1
ATOM 1351 C CA . PRO A 1 177 ? -4.322 11.432 -2.121 1.00 90.88 177 PRO A CA 1
ATOM 1352 C C . PRO A 1 177 ? -3.340 10.259 -2.143 1.00 90.88 177 PRO A C 1
ATOM 1354 O O . PRO A 1 177 ? -3.448 9.341 -1.330 1.00 90.88 177 PRO A O 1
ATOM 1357 N N . GLN A 1 178 ? -2.402 10.276 -3.091 1.00 91.31 178 GLN A N 1
ATOM 1358 C CA . GLN A 1 178 ? -1.459 9.183 -3.299 1.00 91.31 178 GLN A CA 1
ATOM 1359 C C . GLN A 1 178 ? -0.016 9.671 -3.205 1.00 91.31 178 GLN A C 1
ATOM 1361 O O . GLN A 1 178 ? 0.392 10.613 -3.887 1.00 91.31 178 GLN A O 1
ATOM 1366 N N . LEU A 1 179 ? 0.785 8.951 -2.423 1.00 91.31 179 LEU A N 1
ATOM 1367 C CA . LEU A 1 179 ? 2.236 9.074 -2.397 1.00 91.31 179 LEU A CA 1
ATOM 1368 C C . LEU A 1 179 ? 2.859 7.814 -2.987 1.00 91.31 179 LEU A C 1
ATOM 1370 O O . LEU A 1 179 ? 2.513 6.696 -2.612 1.00 91.31 179 LEU A O 1
ATOM 1374 N N . SER A 1 180 ? 3.788 8.005 -3.922 1.00 90.50 180 SER A N 1
ATOM 1375 C CA . SER A 1 180 ? 4.462 6.907 -4.614 1.00 90.50 180 SER A CA 1
ATOM 1376 C C . SER A 1 180 ? 5.929 6.846 -4.204 1.00 90.50 180 SER A C 1
ATOM 1378 O O . SER A 1 180 ? 6.649 7.843 -4.308 1.00 90.50 180 SER A O 1
ATOM 1380 N N . PHE A 1 181 ? 6.374 5.674 -3.756 1.00 90.94 181 PHE A N 1
ATOM 1381 C CA . PHE A 1 181 ? 7.734 5.452 -3.270 1.00 90.94 181 PHE A CA 1
ATOM 1382 C C . PHE A 1 181 ? 8.433 4.325 -4.030 1.00 90.94 181 PHE A C 1
ATOM 1384 O O . PHE A 1 181 ? 7.822 3.310 -4.372 1.00 90.94 181 PHE A O 1
ATOM 1391 N N . LEU A 1 182 ? 9.734 4.504 -4.245 1.00 91.12 182 LEU A N 1
ATOM 1392 C CA . LEU A 1 182 ? 10.662 3.460 -4.660 1.00 91.12 182 LEU A CA 1
ATOM 1393 C C . LEU A 1 182 ? 11.271 2.852 -3.399 1.00 91.12 182 LEU A C 1
ATOM 1395 O O . LEU A 1 182 ? 12.137 3.454 -2.767 1.00 91.12 182 LEU A O 1
ATOM 1399 N N . SER A 1 183 ? 10.762 1.687 -3.009 1.00 93.31 183 SER A N 1
ATOM 1400 C CA . SER A 1 183 ? 11.221 0.947 -1.837 1.00 93.31 183 SER A CA 1
ATOM 1401 C C . SER A 1 183 ? 12.533 0.217 -2.115 1.00 93.31 183 SER A C 1
ATOM 1403 O O . SER A 1 183 ? 12.870 -0.048 -3.268 1.00 93.31 183 SER A O 1
ATOM 1405 N N . LYS A 1 184 ? 13.246 -0.171 -1.049 1.00 91.44 184 LYS A N 1
ATOM 1406 C CA . LYS A 1 184 ? 14.569 -0.821 -1.141 1.00 91.44 184 LYS A CA 1
ATOM 1407 C C . LYS A 1 184 ? 15.581 0.064 -1.867 1.00 91.44 184 LYS A C 1
ATOM 1409 O O . LYS A 1 184 ? 16.389 -0.414 -2.662 1.00 91.44 184 LYS A O 1
ATOM 1414 N N . TRP A 1 185 ? 15.489 1.376 -1.653 1.00 89.19 185 TRP A N 1
ATOM 1415 C CA . TRP A 1 185 ? 16.371 2.331 -2.316 1.00 89.19 185 TRP A CA 1
ATOM 1416 C C . TRP A 1 185 ? 17.849 2.097 -1.976 1.00 89.19 185 TRP A C 1
ATOM 1418 O O . TRP A 1 185 ? 18.721 2.317 -2.806 1.00 89.19 185 TRP A O 1
ATOM 1428 N N . ASP A 1 186 ? 18.119 1.559 -0.788 1.00 86.81 186 ASP A N 1
ATOM 1429 C CA . ASP A 1 186 ? 19.427 1.083 -0.329 1.00 86.81 186 ASP A CA 1
ATOM 1430 C C . ASP A 1 186 ? 20.049 -0.012 -1.219 1.00 86.81 186 ASP A C 1
ATOM 1432 O O . ASP A 1 186 ? 21.267 -0.170 -1.241 1.00 86.81 186 ASP A O 1
ATOM 1436 N N . CYS A 1 187 ? 19.235 -0.747 -1.982 1.00 88.00 187 CYS A N 1
ATOM 1437 C CA . CYS A 1 187 ? 19.692 -1.797 -2.894 1.00 88.00 187 CYS A CA 1
ATOM 1438 C C . CYS A 1 187 ? 19.997 -1.284 -4.314 1.00 88.00 187 CYS A C 1
ATOM 1440 O O . CYS A 1 187 ? 20.395 -2.071 -5.177 1.00 88.00 187 CYS A O 1
ATOM 1442 N N . VAL A 1 188 ? 19.765 0.000 -4.596 1.00 83.31 188 VAL A N 1
ATOM 1443 C CA . VAL A 1 188 ? 19.959 0.592 -5.924 1.00 83.31 188 VAL A CA 1
ATOM 1444 C C . VAL A 1 188 ? 21.423 0.993 -6.099 1.00 83.31 188 VAL A C 1
ATOM 1446 O O . VAL A 1 188 ? 21.999 1.665 -5.251 1.00 83.31 188 VAL A O 1
ATOM 1449 N N . SER A 1 189 ? 22.038 0.590 -7.212 1.00 76.56 189 SER A N 1
ATOM 1450 C CA . SER A 1 189 ? 23.399 1.007 -7.564 1.00 76.56 189 SER A CA 1
ATOM 1451 C C . SER A 1 189 ? 23.463 2.499 -7.896 1.00 76.56 189 SER A C 1
ATOM 1453 O O . SER A 1 189 ? 22.535 3.021 -8.512 1.00 76.56 189 SER A O 1
ATOM 1455 N N . ASP A 1 190 ? 24.600 3.147 -7.631 1.00 69.56 190 ASP A N 1
ATOM 1456 C CA . ASP A 1 190 ? 24.810 4.573 -7.935 1.00 69.56 190 ASP A CA 1
ATOM 1457 C C . ASP A 1 190 ? 24.547 4.932 -9.413 1.00 69.56 190 ASP A C 1
ATOM 1459 O O . ASP A 1 190 ? 24.079 6.022 -9.728 1.00 69.56 190 ASP A O 1
ATOM 1463 N N . GLU A 1 191 ? 24.762 3.989 -10.334 1.00 63.41 191 GLU A N 1
ATOM 1464 C CA . GLU A 1 191 ? 24.496 4.140 -11.775 1.00 63.41 191 GLU A CA 1
ATOM 1465 C C . GLU A 1 191 ? 22.999 4.293 -12.118 1.00 63.41 191 GLU A C 1
ATOM 1467 O O . GLU A 1 191 ? 22.651 4.768 -13.195 1.00 63.41 191 GLU A O 1
ATOM 1472 N N . ALA A 1 192 ? 22.099 3.905 -11.210 1.00 59.81 192 ALA A N 1
ATOM 1473 C CA . ALA A 1 192 ? 20.649 3.998 -11.375 1.00 59.81 192 ALA A CA 1
ATOM 1474 C C . ALA A 1 192 ? 20.043 5.252 -10.704 1.00 59.81 192 ALA A C 1
ATOM 1476 O O . ALA A 1 192 ? 18.823 5.437 -10.719 1.00 59.81 192 ALA A O 1
ATOM 1477 N N . LEU A 1 193 ? 20.870 6.141 -10.141 1.00 56.28 193 LEU A N 1
ATOM 1478 C CA . LEU A 1 193 ? 20.423 7.388 -9.503 1.00 56.28 193 LEU A CA 1
ATOM 1479 C C . LEU A 1 193 ? 19.838 8.410 -10.497 1.00 56.28 193 LEU A C 1
ATOM 1481 O O . LEU A 1 193 ? 19.011 9.236 -10.096 1.00 56.28 193 LEU A O 1
ATOM 1485 N N . ASP A 1 194 ? 20.166 8.299 -11.790 1.00 60.34 194 ASP A N 1
ATOM 1486 C CA . ASP A 1 194 ? 19.599 9.139 -12.860 1.00 60.34 194 ASP A CA 1
ATOM 1487 C C . ASP A 1 194 ? 18.077 8.942 -13.034 1.00 60.34 194 ASP A C 1
ATOM 1489 O O . ASP A 1 194 ? 17.407 9.774 -13.642 1.00 60.34 194 ASP A O 1
ATOM 1493 N N . TYR A 1 195 ? 17.492 7.881 -12.456 1.00 58.12 195 TYR A N 1
ATOM 1494 C CA . TYR A 1 195 ? 16.051 7.604 -12.541 1.00 58.12 195 TYR A CA 1
ATOM 1495 C C . TYR A 1 195 ? 15.179 8.357 -11.520 1.00 58.12 195 TYR A C 1
ATOM 1497 O O . TYR A 1 195 ? 13.955 8.194 -11.492 1.00 58.12 195 TYR A O 1
ATOM 1505 N N . THR A 1 196 ? 15.786 9.179 -10.663 1.00 56.44 196 THR A N 1
ATOM 1506 C CA . THR A 1 196 ? 15.066 9.962 -9.641 1.00 56.44 196 THR A CA 1
ATOM 1507 C C . THR A 1 196 ? 14.399 11.217 -10.202 1.00 56.44 196 THR A C 1
ATOM 1509 O O . THR A 1 196 ? 13.393 11.681 -9.664 1.00 56.44 196 THR A O 1
ATOM 1512 N N . SER A 1 197 ? 14.920 11.743 -11.309 1.00 62.53 197 SER A N 1
ATOM 1513 C CA . SER A 1 197 ? 14.340 12.859 -12.045 1.00 62.53 197 SER A CA 1
ATOM 1514 C C . SER A 1 197 ? 13.470 12.308 -13.164 1.00 62.53 197 SER A C 1
ATOM 1516 O O . SER A 1 197 ? 13.964 11.775 -14.156 1.00 62.53 197 SER A O 1
ATOM 1518 N N . VAL A 1 198 ? 12.151 12.445 -13.013 1.00 59.72 198 VAL A N 1
ATOM 1519 C CA . VAL A 1 198 ? 11.182 12.025 -14.035 1.00 59.72 198 VAL A CA 1
ATOM 1520 C C . VAL A 1 198 ? 11.554 12.628 -15.398 1.00 59.72 198 VAL A C 1
ATOM 1522 O O . VAL A 1 198 ? 11.506 11.923 -16.396 1.00 59.72 198 VAL A O 1
ATOM 1525 N N . GLY A 1 199 ? 12.030 13.877 -15.445 1.00 60.88 199 GLY A N 1
ATOM 1526 C CA . GLY A 1 199 ? 12.467 14.529 -16.686 1.00 60.88 199 GLY A CA 1
ATOM 1527 C C . GLY A 1 199 ? 13.593 13.786 -17.414 1.00 60.88 199 GLY A C 1
ATOM 1528 O O . GLY A 1 199 ? 13.469 13.507 -18.607 1.00 60.88 199 GLY A O 1
ATOM 1529 N N . ASP A 1 200 ? 14.640 13.381 -16.696 1.00 62.78 200 ASP A N 1
ATOM 1530 C CA . ASP A 1 200 ? 15.813 12.731 -17.298 1.00 62.78 200 ASP A CA 1
ATOM 1531 C C . ASP A 1 200 ? 15.480 11.318 -17.807 1.00 62.78 200 ASP A C 1
ATOM 1533 O O . ASP A 1 200 ? 15.951 10.880 -18.862 1.00 62.78 200 ASP A O 1
ATOM 1537 N N . VAL A 1 201 ? 14.581 10.608 -17.116 1.00 62.97 201 VAL A N 1
ATOM 1538 C CA . VAL A 1 201 ? 14.099 9.295 -17.571 1.00 62.97 201 VAL A CA 1
ATOM 1539 C C . VAL A 1 201 ? 13.262 9.409 -18.838 1.00 62.97 201 VAL A C 1
ATOM 1541 O O . VAL A 1 201 ? 13.400 8.592 -19.754 1.00 62.97 201 VAL A O 1
ATOM 1544 N N . LEU A 1 202 ? 12.401 10.423 -18.911 1.00 63.41 202 LEU A N 1
ATOM 1545 C CA . LEU A 1 202 ? 11.543 10.663 -20.067 1.00 63.41 202 LEU A CA 1
ATOM 1546 C C . LEU A 1 202 ? 12.370 11.060 -21.301 1.00 63.41 202 LEU A C 1
ATOM 1548 O O . LEU A 1 202 ? 12.112 10.551 -22.398 1.00 63.41 202 LEU A O 1
ATOM 1552 N N . GLU A 1 203 ? 13.413 11.880 -21.135 1.00 64.75 203 GLU A N 1
ATOM 1553 C CA . GLU A 1 203 ? 14.351 12.216 -22.214 1.00 64.75 203 GLU A CA 1
ATOM 1554 C C . GLU A 1 203 ? 15.083 10.975 -22.743 1.00 64.75 203 GLU A C 1
ATOM 1556 O O . GLU A 1 203 ? 15.140 10.740 -23.960 1.00 64.75 203 GLU A O 1
ATOM 1561 N N . ASN A 1 204 ? 15.577 10.125 -21.840 1.00 64.25 204 ASN A N 1
ATOM 1562 C CA . ASN A 1 204 ? 16.256 8.886 -22.204 1.00 64.25 204 ASN A CA 1
ATOM 1563 C C . ASN A 1 204 ? 15.303 7.865 -22.856 1.00 64.25 204 ASN A C 1
ATOM 1565 O O . ASN A 1 204 ? 15.672 7.206 -23.835 1.00 64.25 204 ASN A O 1
ATOM 1569 N N . PHE A 1 205 ? 14.042 7.784 -22.419 1.00 66.19 205 PHE A N 1
ATOM 1570 C CA . PHE A 1 205 ? 13.021 6.976 -23.095 1.00 66.19 205 PHE A CA 1
ATOM 1571 C C . PHE A 1 205 ? 12.730 7.499 -24.502 1.00 66.19 205 PHE A C 1
ATOM 1573 O O . PHE A 1 205 ? 12.630 6.717 -25.450 1.00 66.19 205 PHE A O 1
ATOM 1580 N N . ALA A 1 206 ? 12.648 8.821 -24.679 1.00 62.44 206 ALA A N 1
ATOM 1581 C CA . ALA A 1 206 ? 12.465 9.434 -25.989 1.00 62.44 206 ALA A CA 1
ATOM 1582 C C . ALA A 1 206 ? 13.647 9.135 -26.930 1.00 62.44 206 ALA A C 1
ATOM 1584 O O . ALA A 1 206 ? 13.449 8.941 -28.135 1.00 62.44 206 ALA A O 1
ATOM 1585 N N . LEU A 1 207 ? 14.873 9.068 -26.403 1.00 67.94 207 LEU A N 1
ATOM 1586 C CA . LEU A 1 207 ? 16.080 8.676 -27.137 1.00 67.94 207 LEU A CA 1
ATOM 1587 C C . LEU A 1 207 ? 16.061 7.194 -27.546 1.00 67.94 207 LEU A C 1
ATOM 1589 O O . LEU A 1 207 ? 16.286 6.893 -28.721 1.00 67.94 207 LEU A O 1
ATOM 1593 N N . LEU A 1 208 ? 15.710 6.278 -26.638 1.00 65.44 208 LEU A N 1
ATOM 1594 C CA . LEU A 1 208 ? 15.534 4.852 -26.958 1.00 65.44 208 LEU A CA 1
ATOM 1595 C C . LEU A 1 208 ? 14.385 4.612 -27.943 1.00 65.44 208 LEU A C 1
ATOM 1597 O O . LEU A 1 208 ? 14.458 3.757 -28.828 1.00 65.44 208 LEU A O 1
ATOM 1601 N N . ALA A 1 209 ? 13.321 5.403 -27.843 1.00 64.06 209 ALA A N 1
ATOM 1602 C CA . ALA A 1 209 ? 12.253 5.371 -28.818 1.00 64.06 209 ALA A CA 1
ATOM 1603 C C . ALA A 1 209 ? 12.802 5.743 -30.201 1.00 64.06 209 ALA A C 1
ATOM 1605 O O . ALA A 1 209 ? 12.536 5.021 -31.158 1.00 64.06 209 ALA A O 1
ATOM 1606 N N . LYS A 1 210 ? 13.617 6.804 -30.337 1.00 64.62 210 LYS A N 1
ATOM 1607 C CA . LYS A 1 210 ? 14.161 7.267 -31.635 1.00 64.62 210 LYS A CA 1
ATOM 1608 C C . LYS A 1 210 ? 14.890 6.170 -32.431 1.00 64.62 210 LYS A C 1
ATOM 1610 O O . LYS A 1 210 ? 14.769 6.168 -33.660 1.00 64.62 210 LYS A O 1
ATOM 1615 N N . SER A 1 211 ? 15.561 5.223 -31.773 1.00 65.88 211 SER A N 1
ATOM 1616 C CA . SER A 1 211 ? 16.233 4.083 -32.425 1.00 65.88 211 SER A CA 1
ATOM 1617 C C . SER A 1 211 ? 15.287 2.937 -32.827 1.00 65.88 211 SER A C 1
ATOM 1619 O O . SER A 1 211 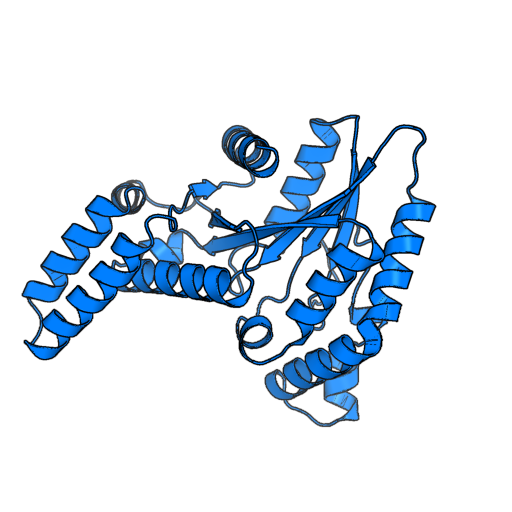? 15.680 2.037 -33.568 1.00 65.88 211 SER A O 1
ATOM 1621 N N . SER A 1 212 ? 14.021 2.984 -32.409 1.00 71.56 212 SER A N 1
ATOM 1622 C CA . SER A 1 212 ? 12.995 1.980 -32.701 1.00 71.56 212 SER A CA 1
ATOM 1623 C C . SER A 1 212 ? 12.224 2.250 -34.002 1.00 71.56 212 SER A C 1
ATOM 1625 O O . SER A 1 212 ? 12.237 3.349 -34.562 1.00 71.56 212 SER A O 1
ATOM 1627 N N . ALA A 1 213 ? 11.495 1.235 -34.483 1.00 76.25 213 ALA A N 1
ATOM 1628 C CA . ALA A 1 213 ? 10.618 1.340 -35.652 1.00 76.25 213 ALA A CA 1
ATOM 1629 C C . ALA A 1 213 ? 9.580 2.486 -35.515 1.00 76.25 213 ALA A C 1
ATOM 1631 O O . ALA A 1 213 ? 9.139 2.775 -34.399 1.00 76.25 213 ALA A O 1
ATOM 1632 N N . PRO A 1 214 ? 9.113 3.099 -36.625 1.00 75.12 214 PRO A N 1
ATOM 1633 C CA . PRO A 1 214 ? 8.256 4.292 -36.600 1.00 75.12 214 PRO A CA 1
ATOM 1634 C C . PRO A 1 214 ? 7.027 4.202 -35.684 1.00 75.12 214 PRO A C 1
ATOM 1636 O O . PRO A 1 214 ? 6.775 5.128 -34.923 1.00 75.12 214 PRO A O 1
ATOM 1639 N N . LYS A 1 215 ? 6.313 3.069 -35.687 1.00 76.19 215 LYS A N 1
ATOM 1640 C CA . LYS A 1 215 ? 5.133 2.862 -34.829 1.00 76.19 215 LYS A CA 1
ATOM 1641 C C . LYS A 1 215 ? 5.473 2.815 -33.335 1.00 76.19 215 LYS A C 1
ATOM 1643 O O . LYS A 1 215 ? 4.729 3.343 -32.519 1.00 76.19 215 LYS A O 1
ATOM 1648 N N . LYS A 1 216 ? 6.613 2.212 -32.971 1.00 71.88 216 LYS A N 1
ATOM 1649 C CA . LYS A 1 216 ? 7.082 2.165 -31.574 1.00 71.88 216 LYS A CA 1
ATOM 1650 C C . LYS A 1 216 ? 7.475 3.556 -31.074 1.00 71.88 216 LYS A C 1
ATOM 1652 O O . LYS A 1 216 ? 7.234 3.871 -29.917 1.00 71.88 216 LYS A O 1
ATOM 1657 N N . ARG A 1 217 ? 8.025 4.397 -31.957 1.00 72.69 217 ARG A N 1
ATOM 1658 C CA . ARG A 1 217 ? 8.339 5.803 -31.653 1.00 72.69 217 ARG A CA 1
ATOM 1659 C C . ARG A 1 217 ? 7.117 6.629 -31.322 1.00 72.69 217 ARG A C 1
ATOM 1661 O O . ARG A 1 217 ? 7.145 7.398 -30.370 1.00 72.69 217 ARG A O 1
ATOM 1668 N N . GLU A 1 218 ? 6.088 6.501 -32.145 1.00 79.56 218 GLU A N 1
ATOM 1669 C CA . GLU A 1 218 ? 4.840 7.232 -31.963 1.00 79.56 218 GLU A CA 1
ATOM 1670 C C . GLU A 1 218 ? 4.164 6.824 -30.653 1.00 79.56 218 GLU A C 1
ATOM 1672 O O . GLU A 1 218 ? 3.880 7.684 -29.827 1.00 79.56 218 GLU A O 1
ATOM 1677 N N . PHE A 1 219 ? 4.052 5.516 -30.407 1.00 81.12 219 PHE A N 1
ATOM 1678 C CA . PHE A 1 219 ? 3.522 4.979 -29.155 1.00 81.12 219 PHE A CA 1
ATOM 1679 C C . PHE A 1 219 ? 4.290 5.475 -27.922 1.00 81.12 219 PHE A C 1
ATOM 1681 O O . PHE A 1 219 ? 3.684 5.963 -26.972 1.00 81.12 219 PHE A O 1
ATOM 1688 N N . ALA A 1 220 ? 5.625 5.406 -27.951 1.00 76.69 220 ALA A N 1
ATOM 1689 C CA . ALA A 1 220 ? 6.460 5.874 -26.852 1.00 76.69 220 ALA A CA 1
ATOM 1690 C C . ALA A 1 220 ? 6.247 7.365 -26.557 1.00 76.69 220 ALA A C 1
ATOM 1692 O O . ALA A 1 220 ? 6.110 7.738 -25.399 1.00 76.69 220 ALA A O 1
ATOM 1693 N N . ARG A 1 221 ? 6.149 8.217 -27.587 1.00 77.56 221 ARG A N 1
ATOM 1694 C CA . ARG A 1 221 ? 5.851 9.646 -27.393 1.00 77.56 221 ARG A CA 1
ATOM 1695 C C . ARG A 1 221 ? 4.481 9.873 -26.771 1.00 77.56 221 ARG A C 1
ATOM 1697 O O . ARG A 1 221 ? 4.376 10.689 -25.868 1.00 77.56 221 ARG A O 1
ATOM 1704 N N . SER A 1 222 ? 3.455 9.152 -27.221 1.00 84.06 222 SER A N 1
ATOM 1705 C CA . SER A 1 222 ? 2.120 9.263 -26.628 1.00 84.06 222 SER A CA 1
ATOM 1706 C C . SER A 1 222 ? 2.120 8.871 -25.149 1.00 84.06 222 SER A C 1
ATOM 1708 O O . SER A 1 222 ? 1.496 9.561 -24.350 1.00 84.06 222 SER A O 1
ATOM 1710 N N . LEU A 1 223 ? 2.853 7.817 -24.769 1.00 80.38 223 LEU A N 1
ATOM 1711 C CA . LEU A 1 223 ? 3.019 7.440 -23.362 1.00 80.38 223 LEU A CA 1
ATOM 1712 C C . LEU A 1 223 ? 3.732 8.527 -22.552 1.00 80.38 223 LEU A C 1
ATOM 1714 O O . LEU A 1 223 ? 3.285 8.849 -21.456 1.00 80.38 223 LEU A O 1
ATOM 1718 N N . LEU A 1 224 ? 4.799 9.116 -23.099 1.00 76.50 224 LEU A N 1
ATOM 1719 C CA . LEU A 1 224 ? 5.517 10.212 -22.446 1.00 76.50 224 LEU A CA 1
ATOM 1720 C C . LEU A 1 224 ? 4.603 11.404 -22.184 1.00 76.50 224 LEU A C 1
ATOM 1722 O O . LEU A 1 224 ? 4.575 11.900 -21.068 1.00 76.50 224 LEU A O 1
ATOM 1726 N N . THR A 1 225 ? 3.789 11.801 -23.165 1.00 80.12 225 THR A N 1
ATOM 1727 C CA . THR A 1 225 ? 2.829 12.899 -22.990 1.00 80.12 225 THR A CA 1
ATOM 1728 C C . THR A 1 225 ? 1.832 12.622 -21.866 1.00 80.12 225 THR A C 1
ATOM 1730 O O . THR A 1 225 ? 1.452 13.547 -21.154 1.00 80.12 225 THR A O 1
ATOM 1733 N N . VAL A 1 226 ? 1.422 11.363 -21.671 1.00 81.12 226 VAL A N 1
ATOM 1734 C CA . VAL A 1 226 ? 0.576 10.985 -20.530 1.00 81.12 226 VAL A CA 1
ATOM 1735 C C . VAL A 1 226 ? 1.356 11.137 -19.223 1.00 81.12 226 VAL A C 1
ATOM 1737 O O . VAL A 1 226 ? 0.890 11.819 -18.319 1.00 81.12 226 VAL A O 1
ATOM 1740 N N . VAL A 1 227 ? 2.558 10.570 -19.117 1.00 76.06 227 VAL A N 1
ATOM 1741 C CA . VAL A 1 227 ? 3.348 10.639 -17.874 1.00 76.06 227 VAL A CA 1
ATOM 1742 C C . VAL A 1 227 ? 3.725 12.086 -17.508 1.00 76.06 227 VAL A C 1
ATOM 1744 O O . VAL A 1 227 ? 3.567 12.483 -16.355 1.00 76.06 227 VAL A O 1
ATOM 1747 N N . GLU A 1 228 ? 4.141 12.897 -18.483 1.00 74.69 228 GLU A N 1
ATOM 1748 C CA . GLU A 1 228 ? 4.453 14.326 -18.324 1.00 74.69 228 GLU A CA 1
ATOM 1749 C C . GLU A 1 228 ? 3.219 15.147 -17.956 1.00 74.69 228 GLU A C 1
ATOM 1751 O O . GLU A 1 228 ? 3.241 15.931 -17.004 1.00 74.69 228 GLU A O 1
ATOM 1756 N N . GLY A 1 229 ? 2.131 14.948 -18.707 1.00 70.25 229 GLY A N 1
ATOM 1757 C CA . GLY A 1 229 ? 0.884 15.687 -18.549 1.00 70.25 229 GLY A CA 1
ATOM 1758 C C . GLY A 1 229 ? 0.267 15.497 -17.171 1.00 70.25 229 GLY A C 1
ATOM 1759 O O . GLY A 1 229 ? -0.361 16.419 -16.654 1.00 70.25 229 GLY A O 1
ATOM 1760 N N . TYR A 1 230 ? 0.495 14.336 -16.554 1.00 66.69 230 TYR A N 1
ATOM 1761 C CA . TYR A 1 230 ? 0.028 14.097 -15.204 1.00 66.69 230 TYR A CA 1
ATOM 1762 C C . TYR A 1 230 ? 0.964 14.599 -14.115 1.00 66.69 230 TYR A C 1
ATOM 1764 O O . TYR A 1 230 ? 0.435 14.700 -13.026 1.00 66.69 230 TYR A O 1
ATOM 1772 N N . SER A 1 231 ? 2.250 14.935 -14.354 1.00 53.53 231 SER A N 1
ATOM 1773 C CA . SER A 1 231 ? 3.249 15.592 -13.451 1.00 53.53 231 SER A CA 1
ATOM 1774 C C . SER A 1 231 ? 3.287 15.198 -11.948 1.00 53.53 231 SER A C 1
ATOM 1776 O O . SER A 1 231 ? 4.096 15.718 -11.185 1.00 53.53 231 SER A O 1
ATOM 1778 N N . ILE A 1 232 ? 2.447 14.267 -11.501 1.00 52.34 232 ILE A N 1
ATOM 1779 C CA . ILE A 1 232 ? 2.169 13.877 -10.116 1.00 52.34 232 ILE A CA 1
ATOM 1780 C C . ILE A 1 232 ? 2.903 12.565 -9.791 1.00 52.34 232 ILE A C 1
ATOM 1782 O O . ILE A 1 232 ? 3.065 12.193 -8.630 1.00 52.34 232 ILE A O 1
ATOM 1786 N N . VAL A 1 233 ? 3.442 11.886 -10.806 1.00 60.28 233 VAL A N 1
ATOM 1787 C CA . VAL A 1 233 ? 4.179 10.622 -10.678 1.00 60.28 233 VAL A CA 1
ATOM 1788 C C . VAL A 1 233 ? 5.635 10.887 -10.297 1.00 60.28 233 VAL A C 1
ATOM 1790 O O . VAL A 1 233 ? 6.568 10.479 -10.978 1.00 60.28 233 VAL A O 1
ATOM 1793 N N . GLY A 1 234 ? 5.842 11.626 -9.211 1.00 68.25 234 GLY A N 1
ATOM 1794 C CA . GLY A 1 234 ? 7.144 11.729 -8.570 1.00 68.25 234 GLY A CA 1
ATOM 1795 C C . GLY A 1 234 ? 7.337 10.534 -7.650 1.00 68.25 234 GLY A C 1
ATOM 1796 O O . GLY A 1 234 ? 6.749 10.488 -6.566 1.00 68.25 234 GLY A O 1
ATOM 1797 N N . PHE A 1 235 ? 8.151 9.570 -8.074 1.00 79.88 235 PHE A N 1
ATOM 1798 C CA . PHE A 1 235 ? 8.633 8.537 -7.172 1.00 79.88 235 PHE A CA 1
ATOM 1799 C C . PHE A 1 235 ? 9.606 9.135 -6.163 1.00 79.88 235 PHE A C 1
ATOM 1801 O O . PHE A 1 235 ? 10.504 9.895 -6.521 1.00 79.88 235 PHE A O 1
ATOM 1808 N N . ARG A 1 236 ? 9.449 8.757 -4.898 1.00 85.31 236 ARG A N 1
ATOM 1809 C CA . ARG A 1 236 ? 10.354 9.175 -3.829 1.00 85.31 236 ARG A CA 1
ATOM 1810 C C . ARG A 1 236 ? 11.189 7.992 -3.357 1.00 85.31 236 ARG A C 1
ATOM 1812 O O . ARG A 1 236 ? 10.617 6.925 -3.134 1.00 85.31 236 ARG A O 1
ATOM 1819 N N . PRO A 1 237 ? 12.507 8.153 -3.196 1.00 87.19 237 PRO A N 1
ATOM 1820 C CA . PRO A 1 237 ? 13.340 7.089 -2.663 1.00 87.19 237 PRO A CA 1
ATOM 1821 C C . PRO A 1 237 ? 12.944 6.789 -1.215 1.00 87.19 237 PRO A C 1
ATOM 1823 O O . PRO A 1 237 ? 12.700 7.705 -0.428 1.00 87.19 237 PRO A O 1
ATOM 1826 N N . LEU A 1 238 ? 12.870 5.506 -0.874 1.00 88.69 238 LEU A N 1
ATOM 1827 C CA . LEU A 1 238 ? 12.516 5.048 0.461 1.00 88.69 238 LEU A CA 1
ATOM 1828 C C . LEU A 1 238 ? 13.350 3.824 0.850 1.00 88.69 238 LEU A C 1
ATOM 1830 O O . LEU A 1 238 ? 13.315 2.784 0.185 1.00 88.69 238 LEU A O 1
ATOM 1834 N N . ALA A 1 239 ? 14.045 3.936 1.978 1.00 90.69 239 ALA A N 1
ATOM 1835 C CA . ALA A 1 239 ? 14.735 2.833 2.628 1.00 90.69 239 ALA A CA 1
ATOM 1836 C C . ALA A 1 239 ? 14.223 2.741 4.068 1.00 90.69 239 ALA A C 1
ATOM 1838 O O . ALA A 1 239 ? 14.410 3.655 4.861 1.00 90.69 239 ALA A O 1
ATOM 1839 N N . VAL A 1 240 ? 13.554 1.641 4.413 1.00 88.94 240 VAL A N 1
ATOM 1840 C CA . VAL A 1 240 ? 12.874 1.495 5.717 1.00 88.94 240 VAL A CA 1
ATOM 1841 C C . VAL A 1 240 ? 13.827 1.561 6.915 1.00 88.94 240 VAL A C 1
ATOM 1843 O O . VAL A 1 240 ? 13.407 1.932 8.008 1.00 88.94 240 VAL A O 1
ATOM 1846 N N . GLU A 1 241 ? 15.103 1.229 6.709 1.00 86.12 241 GLU A N 1
ATOM 1847 C CA . GLU A 1 241 ? 16.156 1.329 7.725 1.00 86.12 241 GLU A CA 1
ATOM 1848 C C . GLU A 1 241 ? 16.691 2.764 7.883 1.00 86.12 241 GLU A C 1
ATOM 1850 O O . GLU A 1 241 ? 17.262 3.104 8.921 1.00 86.12 241 GLU A O 1
ATOM 1855 N N . ASP A 1 242 ? 16.477 3.634 6.889 1.00 86.56 242 ASP A N 1
ATOM 1856 C CA . ASP A 1 242 ? 16.874 5.036 6.952 1.00 86.56 242 ASP A CA 1
ATOM 1857 C C . ASP A 1 242 ? 15.778 5.893 7.598 1.00 86.56 242 ASP A C 1
ATOM 1859 O O . ASP A 1 242 ? 14.729 6.190 7.015 1.00 86.56 242 ASP A O 1
ATOM 1863 N N . THR A 1 243 ? 16.074 6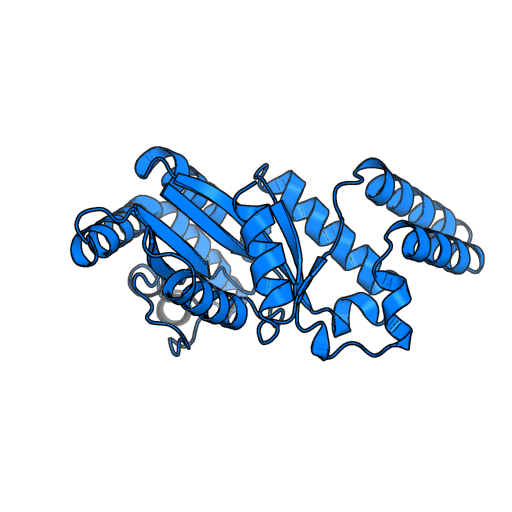.361 8.811 1.00 82.88 243 THR A N 1
ATOM 1864 C CA . THR A 1 243 ? 15.162 7.186 9.612 1.00 82.88 243 THR A CA 1
ATOM 1865 C C . THR A 1 243 ? 14.871 8.533 8.944 1.00 82.88 243 THR A C 1
ATOM 1867 O O . THR A 1 243 ? 13.783 9.078 9.136 1.00 82.88 243 THR A O 1
ATOM 1870 N N . LEU A 1 244 ? 15.807 9.073 8.150 1.00 82.50 244 LEU A N 1
ATOM 1871 C CA . LEU A 1 244 ? 15.603 10.330 7.429 1.00 82.50 244 LEU A CA 1
ATOM 1872 C C . LEU A 1 244 ? 14.580 10.155 6.309 1.00 82.50 244 LEU A C 1
ATOM 1874 O O . LEU A 1 244 ? 13.646 10.952 6.220 1.00 82.50 244 LEU A O 1
ATOM 1878 N N . SER A 1 245 ? 14.698 9.091 5.507 1.00 83.38 245 SER A N 1
ATOM 1879 C CA . SER A 1 245 ? 13.707 8.781 4.471 1.00 83.38 245 SER A CA 1
ATOM 1880 C C . SER A 1 245 ? 12.308 8.531 5.057 1.00 83.38 245 SER A C 1
ATOM 1882 O O . SER A 1 245 ? 11.319 9.052 4.539 1.00 83.38 245 SER A O 1
ATOM 1884 N N . MET A 1 246 ? 12.218 7.834 6.197 1.00 87.31 246 MET A N 1
ATOM 1885 C CA . MET A 1 246 ? 10.953 7.609 6.910 1.00 87.31 246 MET A CA 1
ATOM 1886 C C . MET A 1 246 ? 10.369 8.901 7.497 1.00 87.31 246 MET A C 1
ATOM 1888 O O . MET A 1 246 ? 9.151 9.086 7.480 1.00 87.31 246 MET A O 1
ATOM 1892 N N . GLY A 1 247 ? 11.220 9.811 7.981 1.00 84.50 247 GLY A N 1
ATOM 1893 C CA . GLY A 1 247 ? 10.803 11.137 8.435 1.00 84.50 247 GLY A CA 1
ATOM 1894 C C . GLY A 1 247 ? 10.266 11.999 7.299 1.00 84.50 247 GLY A C 1
ATOM 1895 O O . GLY A 1 247 ? 9.169 12.538 7.409 1.00 84.50 247 GLY A O 1
ATOM 1896 N N . ALA A 1 248 ? 10.965 12.036 6.165 1.00 84.06 248 ALA A N 1
ATOM 1897 C CA . ALA A 1 248 ? 10.503 12.751 4.979 1.00 84.06 248 ALA A CA 1
ATOM 1898 C C . ALA A 1 248 ? 9.164 12.202 4.455 1.00 84.06 248 ALA A C 1
ATOM 1900 O O . ALA A 1 248 ? 8.288 12.978 4.069 1.00 84.06 248 ALA A O 1
ATOM 1901 N N . ALA A 1 249 ? 8.979 10.877 4.475 1.00 84.38 249 ALA A N 1
ATOM 1902 C CA . ALA A 1 249 ? 7.701 10.255 4.140 1.00 84.38 249 ALA A CA 1
ATOM 1903 C C . ALA A 1 249 ? 6.598 10.663 5.133 1.00 84.38 249 ALA A C 1
ATOM 1905 O O . ALA A 1 249 ? 5.506 11.040 4.716 1.00 84.38 249 ALA A O 1
ATOM 1906 N N . ASN A 1 250 ? 6.887 10.648 6.439 1.00 86.19 250 ASN A N 1
ATOM 1907 C CA . ASN A 1 250 ? 5.939 11.061 7.472 1.00 86.19 250 ASN A CA 1
ATOM 1908 C C . ASN A 1 250 ? 5.473 12.510 7.304 1.00 86.19 250 ASN A C 1
ATOM 1910 O O . ASN A 1 250 ? 4.281 12.786 7.420 1.00 86.19 250 ASN A O 1
ATOM 1914 N N . ASP A 1 251 ? 6.403 13.429 7.063 1.00 85.81 251 ASP A N 1
ATOM 1915 C CA . ASP A 1 251 ? 6.092 14.853 6.954 1.00 85.81 251 ASP A CA 1
ATOM 1916 C C . ASP A 1 251 ? 5.165 15.125 5.768 1.00 85.81 251 ASP A C 1
ATOM 1918 O O . ASP A 1 251 ? 4.270 15.954 5.868 1.00 85.81 251 ASP A O 1
ATOM 1922 N N . GLN A 1 252 ? 5.314 14.375 4.675 1.00 81.31 252 GLN A N 1
ATOM 1923 C CA . GLN A 1 252 ? 4.452 14.485 3.497 1.00 81.31 252 GLN A CA 1
ATOM 1924 C C . GLN A 1 252 ? 3.076 13.854 3.687 1.00 81.31 252 GLN A C 1
ATOM 1926 O O . GLN A 1 252 ? 2.100 14.372 3.161 1.00 81.31 252 GLN A O 1
ATOM 1931 N N . ILE A 1 253 ? 2.988 12.743 4.421 1.00 82.88 253 ILE A N 1
ATOM 1932 C CA . ILE A 1 253 ? 1.701 12.104 4.735 1.00 82.88 253 ILE A CA 1
ATOM 1933 C C . ILE A 1 253 ? 0.836 13.024 5.609 1.00 82.88 253 ILE A C 1
ATOM 1935 O O . ILE A 1 253 ? -0.388 12.966 5.537 1.00 82.88 253 ILE A O 1
ATOM 1939 N N . ASN A 1 254 ? 1.470 13.871 6.426 1.00 76.31 254 ASN A N 1
ATOM 1940 C CA . ASN A 1 254 ? 0.795 14.795 7.336 1.00 76.31 254 ASN A CA 1
ATOM 1941 C C . ASN A 1 254 ? 0.723 16.251 6.823 1.00 76.31 254 ASN A C 1
ATOM 1943 O O . ASN A 1 254 ? 0.275 17.113 7.583 1.00 76.31 254 ASN A O 1
ATOM 1947 N N . ALA A 1 255 ? 1.193 16.531 5.602 1.00 70.56 255 ALA A N 1
ATOM 1948 C CA . ALA A 1 255 ? 1.162 17.861 4.980 1.00 70.56 255 ALA A CA 1
ATOM 1949 C C . ALA A 1 255 ? -0.193 18.147 4.320 1.00 70.56 255 ALA A C 1
ATOM 1951 O O . ALA A 1 255 ? -0.670 19.296 4.467 1.00 70.56 255 ALA A O 1
#